Protein AF-A0A382XKF3-F1 (afdb_monomer_lite)

Structure (mmCIF, N/CA/C/O backbone):
data_AF-A0A382XKF3-F1
#
_entry.id   AF-A0A382XKF3-F1
#
loop_
_atom_site.group_PDB
_atom_site.id
_atom_site.type_symbol
_atom_site.label_atom_id
_atom_site.label_alt_id
_atom_site.label_comp_id
_atom_site.label_asym_id
_atom_site.label_entity_id
_atom_site.label_seq_id
_atom_site.pdbx_PDB_ins_code
_atom_site.Cartn_x
_atom_site.Cartn_y
_atom_site.Cartn_z
_atom_site.occupancy
_atom_site.B_iso_or_equiv
_atom_site.auth_seq_id
_atom_site.auth_comp_id
_atom_site.auth_asym_id
_atom_site.auth_atom_id
_atom_site.pdbx_PDB_model_num
ATOM 1 N N . CYS A 1 1 ? -11.593 11.420 -24.991 1.00 43.25 1 CYS A N 1
ATOM 2 C CA . CYS A 1 1 ? -10.701 10.257 -25.159 1.00 43.25 1 CYS A CA 1
ATOM 3 C C . CYS A 1 1 ? -11.349 9.324 -26.176 1.00 43.25 1 CYS A C 1
ATOM 5 O O . CYS A 1 1 ? -12.241 8.572 -25.808 1.00 43.25 1 CYS A O 1
ATOM 7 N N . ALA A 1 2 ? -11.039 9.472 -27.465 1.00 32.88 2 ALA A N 1
ATOM 8 C CA . ALA A 1 2 ? -11.566 8.565 -28.481 1.00 32.88 2 ALA A CA 1
ATOM 9 C C . ALA A 1 2 ? -10.636 7.353 -28.541 1.00 32.88 2 ALA A C 1
ATOM 11 O O . ALA A 1 2 ? -9.440 7.517 -28.766 1.00 32.88 2 ALA A O 1
ATOM 12 N N . ALA A 1 3 ? -11.175 6.163 -28.287 1.00 41.62 3 ALA A N 1
ATOM 13 C CA . ALA A 1 3 ? -10.483 4.924 -28.593 1.00 41.62 3 ALA A CA 1
ATOM 14 C C . ALA A 1 3 ? -10.213 4.900 -30.103 1.00 41.62 3 ALA A C 1
ATOM 16 O O . ALA A 1 3 ? -11.156 4.972 -30.897 1.00 41.62 3 ALA A O 1
ATOM 17 N N . ASP A 1 4 ? -8.943 4.837 -30.498 1.00 51.94 4 ASP A N 1
ATOM 18 C CA . ASP A 1 4 ? -8.597 4.579 -31.889 1.00 51.94 4 ASP A CA 1
ATOM 19 C C . ASP A 1 4 ? -8.939 3.115 -32.192 1.00 51.94 4 ASP A C 1
ATOM 21 O O . ASP A 1 4 ? -8.254 2.177 -31.788 1.00 51.94 4 ASP A O 1
ATOM 25 N N . SER A 1 5 ? -10.085 2.935 -32.840 1.00 50.53 5 SER A N 1
ATOM 26 C CA . SER A 1 5 ? -10.669 1.646 -33.212 1.00 50.53 5 SER A CA 1
ATOM 27 C C . SER A 1 5 ? -10.056 1.063 -34.495 1.00 50.53 5 SER A C 1
ATOM 29 O O . SER A 1 5 ? -10.539 0.045 -34.990 1.00 50.53 5 SER A O 1
ATOM 31 N N . GLY A 1 6 ? -8.998 1.684 -35.037 1.00 44.12 6 GLY A N 1
ATOM 32 C CA . GLY A 1 6 ? -8.330 1.258 -36.271 1.00 44.12 6 GLY A CA 1
ATOM 33 C C . GLY A 1 6 ? -7.140 0.313 -36.088 1.00 44.12 6 GLY A C 1
ATOM 34 O O . GLY A 1 6 ? -6.748 -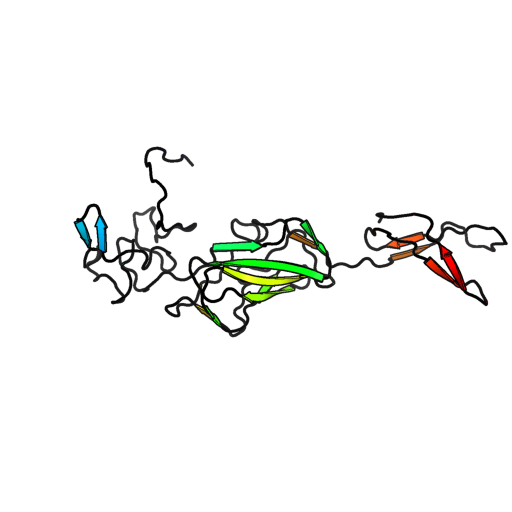0.361 -37.041 1.00 44.12 6 GLY A O 1
ATOM 35 N N . LEU A 1 7 ? -6.568 0.217 -34.886 1.00 43.53 7 LEU A N 1
ATOM 36 C CA . LEU A 1 7 ? -5.446 -0.677 -34.614 1.00 43.53 7 LEU A CA 1
ATOM 37 C C . LEU A 1 7 ? -5.957 -1.892 -33.848 1.00 43.53 7 LEU A C 1
ATOM 39 O O . LEU A 1 7 ? -6.144 -1.855 -32.635 1.00 43.53 7 LEU A O 1
ATOM 43 N N . ASN A 1 8 ? -6.168 -2.995 -34.564 1.00 41.59 8 ASN A N 1
ATOM 44 C CA . ASN A 1 8 ? -6.399 -4.309 -33.970 1.00 41.59 8 ASN A CA 1
ATOM 45 C C . ASN A 1 8 ? -5.092 -4.819 -33.326 1.00 41.59 8 ASN A C 1
ATOM 47 O O . ASN A 1 8 ? -4.523 -5.823 -33.754 1.00 41.59 8 ASN A O 1
ATOM 51 N N . ILE A 1 9 ? -4.571 -4.086 -32.333 1.00 49.81 9 ILE A N 1
ATOM 52 C CA . ILE A 1 9 ? -3.539 -4.580 -31.427 1.00 49.81 9 ILE A CA 1
ATOM 53 C C . ILE A 1 9 ? -4.233 -5.649 -30.596 1.00 49.81 9 ILE A C 1
ATOM 55 O O . ILE A 1 9 ? -4.877 -5.368 -29.584 1.00 49.81 9 ILE A O 1
ATOM 59 N N . ILE A 1 10 ? -4.119 -6.896 -31.041 1.00 50.53 10 ILE A N 1
ATOM 60 C CA . ILE A 1 10 ? -4.362 -8.030 -30.163 1.00 50.53 10 ILE A CA 1
ATOM 61 C C . ILE A 1 10 ? -3.311 -7.889 -29.065 1.00 50.53 10 ILE A C 1
ATOM 63 O O . ILE A 1 10 ? -2.117 -8.016 -29.333 1.00 50.53 10 ILE A O 1
ATOM 67 N N . ARG A 1 11 ? -3.746 -7.537 -27.851 1.00 48.19 11 ARG A N 1
ATOM 68 C CA . ARG A 1 11 ? -2.890 -7.485 -26.663 1.00 48.19 11 ARG A CA 1
ATOM 69 C C . ARG A 1 11 ? -2.272 -8.874 -26.486 1.00 48.19 11 ARG A C 1
ATOM 71 O O . ARG A 1 11 ? -2.944 -9.797 -26.037 1.00 48.19 11 ARG A O 1
ATOM 78 N N . GLY A 1 12 ? -1.039 -9.036 -26.952 1.00 48.28 12 GLY A N 1
ATOM 79 C CA . GLY A 1 12 ? -0.279 -10.271 -26.841 1.00 48.28 12 GLY A CA 1
ATOM 80 C C . GLY A 1 12 ? 0.471 -10.345 -25.515 1.00 48.28 12 GLY A C 1
ATOM 81 O O . GLY A 1 12 ? 0.605 -9.356 -24.795 1.00 48.28 12 GLY A O 1
ATOM 82 N N . SER A 1 13 ? 0.989 -11.531 -25.209 1.00 53.72 13 SER A N 1
ATOM 83 C CA . SER A 1 13 ? 2.006 -11.732 -24.177 1.00 53.72 13 SER A CA 1
ATOM 84 C C . SER A 1 13 ? 3.290 -10.976 -24.552 1.00 53.72 13 SER A C 1
ATOM 86 O O . SER A 1 13 ? 3.799 -11.189 -25.652 1.00 53.72 13 SER A O 1
ATOM 88 N N . GLY A 1 14 ? 3.812 -10.132 -23.653 1.00 58.09 14 GLY A N 1
ATOM 89 C CA . GLY A 1 14 ? 5.083 -9.409 -23.839 1.00 58.09 14 GLY A CA 1
ATOM 90 C C . GLY A 1 14 ? 4.976 -7.900 -24.097 1.00 58.09 14 GLY A C 1
ATOM 91 O O . GLY A 1 14 ? 5.986 -7.268 -24.381 1.00 58.09 14 GLY A O 1
ATOM 92 N N . ASN A 1 15 ? 3.783 -7.307 -24.002 1.00 66.12 15 ASN A N 1
ATOM 93 C CA . ASN A 1 15 ? 3.639 -5.851 -24.046 1.00 66.12 15 ASN A CA 1
ATOM 94 C C . ASN A 1 15 ? 4.073 -5.220 -22.718 1.00 66.12 15 ASN A C 1
ATOM 96 O O . ASN A 1 15 ? 3.674 -5.687 -21.651 1.00 66.12 15 ASN A O 1
ATOM 100 N N . ILE A 1 16 ? 4.810 -4.116 -22.801 1.00 71.38 16 ILE A N 1
ATOM 101 C CA . ILE A 1 16 ? 5.117 -3.267 -21.652 1.00 71.38 16 ILE A CA 1
ATOM 102 C C . ILE A 1 16 ? 3.995 -2.235 -21.507 1.00 71.38 16 ILE A C 1
ATOM 104 O O . ILE A 1 16 ? 3.694 -1.499 -22.448 1.00 71.38 16 ILE A O 1
ATOM 108 N N . PHE A 1 17 ? 3.356 -2.205 -20.338 1.00 67.00 17 PHE A N 1
ATOM 109 C CA . PHE A 1 17 ? 2.314 -1.237 -20.001 1.00 67.00 17 PHE A CA 1
ATOM 110 C C . PHE A 1 17 ? 2.834 -0.316 -18.900 1.00 67.00 17 PHE A C 1
ATOM 112 O O . PHE A 1 17 ? 3.396 -0.787 -17.916 1.00 67.00 17 PHE A O 1
ATOM 119 N N . SER A 1 18 ? 2.679 0.990 -19.090 1.00 67.31 18 SER A N 1
ATOM 120 C CA . SER A 1 18 ? 3.064 2.013 -18.119 1.00 67.31 18 SER A CA 1
ATOM 121 C C . SER A 1 18 ? 1.916 2.994 -17.950 1.00 67.31 18 SER A C 1
ATOM 123 O O . SER A 1 18 ? 1.352 3.447 -18.948 1.00 67.31 18 SER A O 1
ATOM 125 N N . ASP A 1 19 ? 1.619 3.356 -16.705 1.00 64.00 19 ASP A N 1
ATOM 126 C CA . ASP A 1 19 ? 0.687 4.442 -16.383 1.00 64.00 19 ASP A CA 1
ATOM 127 C C . ASP A 1 19 ? 1.345 5.827 -16.549 1.00 64.00 19 ASP A C 1
ATOM 129 O O . ASP A 1 19 ? 0.661 6.849 -16.579 1.00 64.00 19 ASP A O 1
ATOM 133 N N . THR A 1 20 ? 2.676 5.868 -16.688 1.00 75.75 20 THR A N 1
ATOM 134 C CA . THR A 1 20 ? 3.475 7.086 -16.904 1.00 75.75 20 THR A CA 1
ATOM 135 C C . THR A 1 20 ? 4.083 7.091 -18.308 1.00 75.75 20 THR A C 1
ATOM 137 O O . THR A 1 20 ? 4.472 6.036 -18.814 1.00 75.75 20 THR A O 1
ATOM 140 N N . ASP A 1 21 ? 4.190 8.268 -18.935 1.00 85.25 21 ASP A N 1
ATOM 141 C CA . ASP A 1 21 ? 4.837 8.417 -20.246 1.00 85.25 21 ASP A CA 1
ATOM 142 C C . ASP A 1 21 ? 6.293 7.904 -20.182 1.00 85.25 21 ASP A C 1
ATOM 144 O O . ASP A 1 21 ? 7.074 8.393 -19.359 1.00 85.25 21 ASP A O 1
ATOM 148 N N . PRO A 1 22 ? 6.676 6.906 -21.002 1.00 88.94 22 PRO A N 1
ATOM 149 C CA . PRO A 1 22 ? 8.034 6.375 -21.002 1.00 88.94 22 PRO A CA 1
ATOM 150 C C . PRO A 1 22 ? 9.058 7.332 -21.628 1.00 88.94 22 PRO A C 1
ATOM 152 O O . PRO A 1 22 ? 10.258 7.055 -21.533 1.00 88.94 22 PRO A O 1
ATOM 155 N N . PHE A 1 23 ? 8.620 8.414 -22.283 1.00 92.00 23 PHE A N 1
ATOM 156 C CA . PHE A 1 23 ? 9.474 9.356 -23.000 1.00 92.00 23 PHE A CA 1
ATOM 157 C C . PHE A 1 23 ? 9.675 10.677 -22.252 1.00 92.00 23 PHE A C 1
ATOM 159 O O . PHE A 1 23 ? 8.843 11.101 -21.457 1.00 92.00 23 PHE A O 1
ATOM 166 N N . VAL A 1 24 ? 10.787 11.360 -22.538 1.00 92.31 24 VAL A N 1
ATOM 167 C CA . VAL A 1 24 ? 11.122 12.657 -21.929 1.00 92.31 24 VAL A CA 1
ATOM 168 C C . VAL A 1 24 ? 10.116 13.736 -22.327 1.00 92.31 24 VAL A C 1
ATOM 170 O O . VAL A 1 24 ? 9.688 14.505 -21.471 1.00 92.31 24 VAL A O 1
ATOM 173 N N . ASP A 1 25 ? 9.767 13.822 -23.615 1.00 91.06 25 ASP A N 1
ATOM 174 C CA . ASP A 1 25 ? 8.766 14.769 -24.114 1.00 91.06 25 ASP A CA 1
ATOM 175 C C . ASP A 1 25 ? 8.270 14.352 -25.507 1.00 91.06 25 ASP A C 1
ATOM 177 O O . ASP A 1 25 ? 8.708 14.864 -26.545 1.00 91.06 25 ASP A O 1
ATOM 181 N N . ALA A 1 26 ? 7.329 13.409 -25.540 1.00 88.50 26 ALA A N 1
ATOM 182 C CA . ALA A 1 26 ? 6.732 12.947 -26.790 1.00 88.50 26 ALA A CA 1
ATOM 183 C C . ALA A 1 26 ? 6.002 14.075 -27.548 1.00 88.50 26 ALA A C 1
ATOM 185 O O . ALA A 1 26 ? 5.940 14.052 -28.778 1.00 88.50 26 ALA A O 1
ATOM 186 N N . THR A 1 27 ? 5.494 15.095 -26.843 1.00 91.94 27 THR A N 1
ATOM 187 C CA . THR A 1 27 ? 4.733 16.198 -27.457 1.00 91.94 27 THR A CA 1
ATOM 188 C C . THR A 1 27 ? 5.593 17.101 -28.337 1.00 91.94 27 THR A C 1
ATOM 190 O O . THR A 1 27 ? 5.109 17.618 -29.344 1.00 91.94 27 THR A O 1
ATOM 193 N N . ASN A 1 28 ? 6.882 17.227 -28.011 1.00 92.06 28 ASN A N 1
ATOM 194 C CA . ASN A 1 28 ? 7.874 17.947 -28.808 1.00 92.06 28 ASN A CA 1
ATOM 195 C C . ASN A 1 28 ? 8.786 17.005 -29.615 1.00 92.06 28 ASN A C 1
ATOM 197 O O . ASN A 1 28 ? 9.898 17.378 -29.991 1.00 92.06 28 ASN A O 1
ATOM 201 N N . ASN A 1 29 ? 8.309 15.790 -29.916 1.00 88.19 29 ASN A N 1
ATOM 202 C CA . ASN A 1 29 ? 9.028 14.749 -30.657 1.00 88.19 29 ASN A CA 1
ATOM 203 C C . ASN A 1 29 ? 10.348 14.284 -30.008 1.00 88.19 29 ASN A C 1
ATOM 205 O O . ASN A 1 29 ? 11.230 13.766 -30.698 1.00 88.19 29 ASN A O 1
ATOM 209 N N . ASN A 1 30 ? 10.498 14.441 -28.692 1.00 88.56 30 ASN A N 1
ATOM 210 C CA . ASN A 1 30 ? 11.613 13.890 -27.935 1.00 88.56 30 ASN A CA 1
ATOM 211 C C . ASN A 1 30 ? 11.238 12.515 -27.360 1.00 88.56 30 ASN A C 1
ATOM 213 O O . ASN A 1 30 ? 10.842 12.378 -26.203 1.00 88.56 30 ASN A O 1
ATOM 217 N N . TYR A 1 31 ? 11.408 11.486 -28.189 1.00 88.94 31 TYR A N 1
ATOM 218 C CA . TYR A 1 31 ? 11.137 10.081 -27.856 1.00 88.94 31 TYR A CA 1
ATOM 219 C C . TYR A 1 31 ? 12.331 9.375 -27.185 1.00 88.94 31 TYR A C 1
ATOM 221 O O . TYR A 1 31 ? 12.524 8.167 -27.343 1.00 88.94 31 TYR A O 1
ATOM 229 N N . THR A 1 32 ? 13.174 10.122 -26.471 1.00 91.19 32 THR A N 1
ATOM 230 C CA . THR A 1 32 ? 14.191 9.530 -25.588 1.00 91.19 32 THR A CA 1
ATOM 231 C C . THR A 1 32 ? 13.525 9.015 -24.324 1.00 91.19 32 THR A C 1
ATOM 233 O O . THR A 1 32 ? 12.545 9.602 -23.873 1.00 91.19 32 THR A O 1
ATOM 236 N N . LEU A 1 33 ? 14.012 7.905 -23.771 1.00 92.94 33 LEU A N 1
ATOM 237 C CA . LEU A 1 33 ? 13.418 7.323 -22.570 1.00 92.94 33 LEU A CA 1
ATOM 238 C C . LEU A 1 33 ? 13.790 8.140 -21.329 1.00 92.94 33 LEU A C 1
ATOM 240 O O . LEU A 1 33 ? 14.951 8.516 -21.162 1.00 92.94 33 LEU A O 1
ATOM 244 N N . VAL A 1 34 ? 12.824 8.376 -20.437 1.00 91.94 34 VAL A N 1
ATOM 245 C CA . VAL A 1 34 ? 13.138 8.851 -19.078 1.00 91.94 34 VAL A CA 1
ATOM 246 C C . VAL A 1 34 ? 13.852 7.749 -18.298 1.00 91.94 34 VAL A C 1
ATOM 248 O O . VAL A 1 34 ? 13.594 6.572 -18.518 1.00 91.94 34 VAL A O 1
ATOM 251 N N . ASN A 1 35 ? 14.707 8.108 -17.340 1.00 90.88 35 ASN A N 1
ATOM 252 C CA . ASN A 1 35 ? 15.491 7.132 -16.562 1.00 90.88 35 ASN A CA 1
ATOM 253 C C . ASN A 1 35 ? 14.646 6.182 -15.688 1.00 90.88 35 ASN A C 1
ATOM 255 O O . ASN A 1 35 ? 15.170 5.210 -15.163 1.00 90.88 35 ASN A O 1
ATOM 259 N N . THR A 1 36 ? 13.355 6.458 -15.509 1.00 88.56 36 THR A N 1
ATOM 260 C CA . THR A 1 36 ? 12.396 5.594 -14.797 1.00 88.56 36 THR A CA 1
ATOM 261 C C . THR A 1 36 ? 11.505 4.798 -15.751 1.00 88.56 36 THR A C 1
ATOM 263 O O . THR A 1 36 ? 10.503 4.226 -15.335 1.00 88.56 36 THR A O 1
ATOM 266 N N . SER A 1 37 ? 11.804 4.825 -17.049 1.00 90.19 37 SER A N 1
ATOM 267 C CA . SER A 1 37 ? 10.985 4.184 -18.066 1.00 90.19 37 SER A CA 1
ATOM 268 C C . SER A 1 37 ? 11.133 2.672 -17.992 1.00 90.19 37 SER A C 1
ATOM 270 O O . SER A 1 37 ? 12.242 2.151 -18.072 1.00 90.19 37 SER A O 1
ATOM 272 N N . ASN A 1 38 ? 10.006 1.965 -17.956 1.00 88.00 38 ASN A N 1
ATOM 273 C CA . ASN A 1 38 ? 9.965 0.507 -18.066 1.00 88.00 38 ASN A CA 1
ATOM 274 C C . ASN A 1 38 ? 10.370 -0.020 -19.457 1.00 88.00 38 ASN A C 1
ATOM 276 O O . ASN A 1 38 ? 10.444 -1.227 -19.662 1.00 88.00 38 ASN A O 1
ATOM 280 N N . ALA A 1 39 ? 10.627 0.870 -20.420 1.00 90.19 39 ALA A N 1
ATOM 281 C CA . ALA A 1 39 ? 11.148 0.520 -21.737 1.00 90.19 39 ALA A CA 1
ATOM 282 C C . ALA A 1 39 ? 12.686 0.415 -21.786 1.00 90.19 39 ALA A C 1
ATOM 284 O O . ALA A 1 39 ? 13.217 -0.061 -22.798 1.00 90.19 39 ALA A O 1
ATOM 285 N N . ILE A 1 40 ? 13.389 0.851 -20.731 1.00 92.25 40 ILE A N 1
ATOM 286 C CA . ILE A 1 40 ? 14.840 0.670 -20.582 1.00 92.25 40 ILE A CA 1
ATOM 287 C C . ILE A 1 40 ? 15.126 -0.816 -20.370 1.00 92.25 40 ILE A C 1
ATOM 289 O O . ILE A 1 40 ? 14.482 -1.462 -19.545 1.00 92.25 40 ILE A O 1
ATOM 293 N N . GLY A 1 41 ? 16.040 -1.377 -21.159 1.00 91.44 41 GLY A N 1
ATOM 294 C CA . GLY A 1 41 ? 16.329 -2.809 -21.186 1.00 91.44 41 GLY A CA 1
ATOM 295 C C . GLY A 1 41 ? 15.136 -3.680 -21.610 1.00 91.44 41 GLY A C 1
ATOM 296 O O . GLY A 1 41 ? 15.207 -4.904 -21.533 1.00 91.44 41 GLY A O 1
ATOM 297 N N . GLY A 1 42 ? 14.027 -3.082 -22.060 1.00 89.75 42 GLY A N 1
ATOM 298 C CA . GLY A 1 42 ? 12.793 -3.803 -22.386 1.00 89.75 42 GLY A CA 1
ATOM 299 C C . GLY A 1 42 ? 12.796 -4.463 -23.768 1.00 89.75 42 GLY A C 1
ATOM 300 O O . GLY A 1 42 ? 11.883 -5.217 -24.103 1.00 89.75 42 GLY A O 1
ATOM 301 N N . GLY A 1 43 ? 13.787 -4.157 -24.607 1.00 90.38 43 GLY A N 1
ATOM 302 C CA . GLY A 1 43 ? 13.901 -4.698 -25.955 1.00 90.38 43 GLY A CA 1
ATOM 303 C C . GLY A 1 43 ? 14.522 -6.091 -25.991 1.00 90.38 43 GLY A C 1
ATOM 304 O O . GLY A 1 43 ? 15.060 -6.614 -25.021 1.00 90.38 43 GLY A O 1
ATOM 305 N N . THR A 1 44 ? 14.460 -6.726 -27.160 1.00 89.94 44 THR A N 1
ATOM 306 C CA . THR A 1 44 ? 15.108 -8.020 -27.407 1.00 89.94 44 THR A CA 1
ATOM 307 C C . THR A 1 44 ? 16.201 -7.853 -28.454 1.00 89.94 44 THR A C 1
ATOM 309 O O . THR A 1 44 ? 15.981 -7.224 -29.488 1.00 89.94 44 THR A O 1
ATOM 312 N N . ALA A 1 45 ? 17.373 -8.452 -28.225 1.00 91.88 45 ALA A N 1
ATOM 313 C CA . ALA A 1 45 ? 18.501 -8.380 -29.159 1.00 91.88 45 ALA A CA 1
ATOM 314 C C . ALA A 1 45 ? 18.193 -8.992 -30.540 1.00 91.88 45 ALA A C 1
ATOM 316 O O . ALA A 1 45 ? 18.755 -8.561 -31.546 1.00 91.88 45 ALA A O 1
ATOM 317 N N . ALA A 1 46 ? 17.291 -9.976 -30.605 1.00 92.25 46 ALA A N 1
ATOM 318 C CA . ALA A 1 46 ? 16.770 -10.518 -31.852 1.00 92.25 46 ALA A CA 1
ATOM 319 C C . ALA A 1 46 ? 15.390 -11.169 -31.667 1.00 92.25 46 ALA A C 1
ATOM 321 O O . ALA A 1 46 ? 15.103 -11.754 -30.627 1.00 92.25 46 ALA A O 1
ATOM 322 N N . MET A 1 47 ? 14.559 -11.131 -32.705 1.00 90.69 47 MET A N 1
ATOM 323 C CA . MET A 1 47 ? 13.238 -11.761 -32.764 1.00 90.69 47 MET A CA 1
ATOM 324 C C . MET A 1 47 ? 13.155 -12.643 -34.011 1.00 90.69 47 MET A C 1
ATOM 326 O O . MET A 1 47 ? 13.545 -12.213 -35.094 1.00 90.69 47 MET A O 1
ATOM 330 N N . THR A 1 48 ? 12.619 -13.861 -33.900 1.00 93.31 48 THR A N 1
ATOM 331 C CA . THR A 1 48 ? 12.367 -14.716 -35.074 1.00 93.31 48 THR A CA 1
ATOM 332 C C . THR A 1 48 ? 10.882 -14.758 -35.391 1.00 93.31 48 THR A C 1
ATOM 334 O O . THR A 1 48 ? 10.085 -15.227 -34.583 1.00 93.31 48 THR A O 1
ATOM 337 N N . LEU A 1 49 ? 10.517 -14.310 -36.591 1.00 89.12 49 LEU A N 1
ATOM 338 C CA . LEU A 1 49 ? 9.143 -14.284 -37.071 1.00 89.12 49 LEU A CA 1
ATOM 339 C C . LEU A 1 49 ? 9.059 -15.004 -38.422 1.00 89.12 49 LEU A C 1
ATOM 341 O O . LEU A 1 49 ? 9.822 -14.714 -39.340 1.00 89.12 49 LEU A O 1
ATOM 345 N N . TYR A 1 50 ? 8.155 -15.982 -38.526 1.00 92.69 50 TYR A N 1
ATOM 346 C CA . TYR A 1 50 ? 7.970 -16.819 -39.724 1.00 92.69 50 TYR A CA 1
ATOM 347 C C . TYR A 1 50 ? 9.277 -17.437 -40.266 1.00 92.69 50 TYR A C 1
ATOM 349 O O . TYR A 1 50 ? 9.491 -17.512 -41.473 1.00 92.69 50 TYR A O 1
ATOM 357 N N . GLY A 1 51 ? 10.179 -17.858 -39.372 1.00 92.50 51 GLY A N 1
ATOM 358 C CA . GLY A 1 51 ? 11.471 -18.449 -39.743 1.00 92.50 51 GLY A CA 1
ATOM 359 C C . GLY A 1 51 ? 12.548 -17.447 -40.179 1.00 92.50 51 GLY A C 1
ATOM 360 O O . GLY A 1 51 ? 13.632 -17.871 -40.567 1.00 92.50 51 GLY A O 1
ATOM 361 N N . THR A 1 52 ? 12.281 -16.140 -40.094 1.00 94.25 52 THR A N 1
ATOM 362 C CA . THR A 1 52 ? 13.261 -15.076 -40.361 1.00 94.25 52 THR A CA 1
ATOM 363 C C . THR A 1 52 ? 13.672 -14.404 -39.056 1.00 94.25 52 THR A C 1
ATOM 365 O O . THR A 1 52 ? 12.812 -13.976 -38.287 1.00 94.25 52 THR A O 1
ATOM 368 N N . THR A 1 53 ? 14.978 -14.300 -38.801 1.00 95.44 53 THR A N 1
ATOM 369 C CA . THR A 1 53 ? 15.520 -13.604 -37.626 1.00 95.44 53 THR A CA 1
ATOM 370 C C . THR A 1 53 ? 15.778 -12.134 -37.938 1.00 95.44 53 THR A C 1
ATOM 372 O O . THR A 1 53 ? 16.494 -11.799 -38.881 1.00 95.44 53 THR A O 1
ATOM 375 N N . TYR A 1 54 ? 15.221 -11.268 -37.103 1.00 93.25 54 TYR A N 1
ATOM 376 C CA . TYR A 1 54 ? 15.410 -9.827 -37.103 1.00 93.25 54 TYR A CA 1
ATOM 377 C C . TYR A 1 54 ? 16.258 -9.463 -35.891 1.00 93.25 54 TYR A C 1
ATOM 379 O O . TYR A 1 54 ? 15.856 -9.740 -34.766 1.00 93.25 54 TYR A O 1
ATOM 387 N N . ASN A 1 55 ? 17.427 -8.868 -36.112 1.00 94.00 55 ASN A N 1
ATOM 388 C CA . ASN A 1 55 ? 18.293 -8.405 -35.029 1.00 94.00 55 ASN A CA 1
ATOM 389 C C . ASN A 1 55 ? 17.997 -6.936 -34.716 1.00 94.00 55 ASN A C 1
ATOM 391 O O . ASN A 1 55 ? 17.694 -6.161 -35.629 1.00 94.00 55 ASN A O 1
ATOM 395 N N . ALA A 1 56 ? 18.132 -6.552 -33.448 1.00 92.06 56 ALA A N 1
ATOM 396 C CA . ALA A 1 56 ? 18.175 -5.151 -33.066 1.00 92.06 56 ALA A CA 1
ATOM 397 C C . ALA A 1 56 ? 19.343 -4.453 -33.798 1.00 92.06 56 ALA A C 1
ATOM 399 O O . ALA A 1 56 ? 20.397 -5.070 -34.000 1.00 92.06 56 ALA A O 1
ATOM 400 N N . PRO A 1 57 ? 19.183 -3.188 -34.229 1.00 93.19 57 PRO A N 1
ATOM 401 C CA . PRO A 1 57 ? 20.283 -2.416 -34.791 1.00 93.19 57 PRO A CA 1
ATOM 402 C C . PRO A 1 57 ? 21.487 -2.391 -33.845 1.00 93.19 57 PRO A C 1
ATOM 404 O O . PRO A 1 57 ? 21.329 -2.206 -32.642 1.00 93.19 57 PRO A O 1
ATOM 407 N N . ALA A 1 58 ? 22.697 -2.538 -34.393 1.00 94.00 58 ALA A N 1
ATOM 408 C CA . ALA A 1 58 ? 23.929 -2.532 -33.599 1.00 94.00 58 ALA A CA 1
ATOM 409 C C . ALA A 1 58 ? 24.219 -1.171 -32.943 1.00 94.00 58 ALA A C 1
ATOM 411 O O . ALA A 1 58 ? 25.003 -1.096 -31.999 1.00 94.00 58 ALA A O 1
ATOM 412 N N . THR A 1 59 ? 23.605 -0.100 -33.451 1.00 94.75 59 THR A N 1
ATOM 413 C CA . THR A 1 59 ? 23.679 1.241 -32.879 1.00 94.75 59 THR A CA 1
ATOM 414 C C . THR A 1 59 ? 22.302 1.891 -32.819 1.00 94.75 59 THR A C 1
ATOM 416 O O . THR A 1 59 ? 21.446 1.619 -33.663 1.00 94.75 59 THR A O 1
ATOM 419 N N . ASP A 1 60 ? 22.100 2.778 -31.851 1.00 93.12 60 ASP A N 1
ATOM 420 C CA . ASP A 1 60 ? 20.927 3.641 -31.757 1.00 93.12 60 ASP A CA 1
ATOM 421 C C . ASP A 1 60 ? 20.927 4.765 -32.811 1.00 93.12 60 ASP A C 1
ATOM 423 O O . ASP A 1 60 ? 21.827 4.860 -33.653 1.00 93.12 60 ASP A O 1
ATOM 427 N N . TYR A 1 61 ? 19.904 5.626 -32.779 1.00 90.56 61 TYR A N 1
ATOM 428 C CA . TYR A 1 61 ? 19.773 6.736 -33.730 1.00 90.56 61 TYR A CA 1
ATOM 429 C C . TYR A 1 61 ? 20.916 7.771 -33.644 1.00 90.56 61 TYR A C 1
ATOM 431 O O . TYR A 1 61 ? 21.204 8.454 -34.627 1.00 90.56 61 TYR A O 1
ATOM 439 N N . SER A 1 62 ? 21.602 7.871 -32.503 1.00 91.38 62 SER A N 1
ATOM 440 C CA . SER A 1 62 ? 22.762 8.747 -32.294 1.00 91.38 62 SER A CA 1
ATOM 441 C C . SER A 1 62 ? 24.106 8.058 -32.567 1.00 91.38 62 SER A C 1
ATOM 443 O O . SER A 1 62 ? 25.147 8.710 -32.487 1.00 91.38 62 SER A O 1
ATOM 445 N N . GLY A 1 63 ? 24.101 6.772 -32.934 1.00 93.00 63 GLY A N 1
ATOM 446 C CA . GLY A 1 63 ? 25.304 5.982 -33.191 1.00 93.00 63 GLY A CA 1
ATOM 447 C C . GLY A 1 63 ? 25.904 5.316 -31.947 1.00 93.00 63 GLY A C 1
ATOM 448 O O . GLY A 1 63 ? 26.982 4.728 -32.048 1.00 93.00 63 GLY A O 1
ATOM 449 N N . THR A 1 64 ? 25.234 5.377 -30.793 1.00 92.88 64 THR A N 1
ATOM 450 C CA . THR A 1 64 ? 25.637 4.657 -29.575 1.00 92.88 64 THR A CA 1
ATOM 451 C C . THR A 1 64 ? 25.474 3.161 -29.800 1.00 92.88 64 THR A C 1
ATOM 453 O O . THR A 1 64 ? 24.450 2.734 -30.324 1.00 92.88 64 THR A O 1
ATOM 456 N N . VAL A 1 65 ? 26.461 2.352 -29.414 1.00 94.06 65 VAL A N 1
ATOM 457 C CA . VAL A 1 65 ? 26.383 0.886 -29.538 1.00 94.06 65 VAL A CA 1
ATOM 458 C C . VAL A 1 65 ? 25.270 0.333 -28.649 1.00 94.06 65 VAL A C 1
ATOM 460 O O . VAL A 1 65 ? 25.137 0.753 -27.504 1.00 94.06 65 VAL A O 1
ATOM 463 N N . ARG A 1 66 ? 24.513 -0.634 -29.174 1.00 93.12 66 ARG A N 1
ATOM 464 C CA . ARG A 1 66 ? 23.498 -1.391 -28.436 1.00 93.12 66 ARG A CA 1
ATOM 465 C C . ARG A 1 66 ? 23.938 -2.848 -28.224 1.00 93.12 66 ARG A C 1
ATOM 467 O O . ARG A 1 66 ? 24.497 -3.438 -29.154 1.00 93.12 66 ARG A O 1
ATOM 474 N N . PRO A 1 67 ? 23.640 -3.465 -27.069 1.00 93.19 67 PRO A N 1
ATOM 475 C CA . PRO A 1 67 ? 23.129 -2.827 -25.859 1.00 93.19 67 PRO A CA 1
ATOM 476 C C . PRO A 1 67 ? 24.225 -1.999 -25.162 1.00 93.19 67 PRO A C 1
ATOM 478 O O . PRO A 1 67 ? 25.409 -2.350 -25.229 1.00 93.19 67 PRO A O 1
ATOM 481 N N . SER A 1 68 ? 23.846 -0.909 -24.501 1.00 89.50 68 SER A N 1
ATOM 482 C CA . SER A 1 68 ? 24.740 -0.138 -23.630 1.00 89.50 68 SER A CA 1
ATOM 483 C C . SER A 1 68 ? 24.024 0.148 -22.313 1.00 89.50 68 SER A C 1
ATOM 485 O O . SER A 1 68 ? 23.136 0.983 -22.326 1.00 89.50 68 SER A O 1
ATOM 487 N N . PRO A 1 69 ? 24.442 -0.436 -21.176 1.00 90.81 69 PRO A N 1
ATOM 488 C CA . PRO A 1 69 ? 25.706 -1.141 -20.954 1.00 90.81 69 PRO A CA 1
ATOM 489 C C . PRO A 1 69 ? 25.850 -2.474 -21.703 1.00 90.81 69 PRO A C 1
ATOM 491 O O . PRO A 1 69 ? 24.891 -3.200 -21.937 1.00 90.81 69 PRO A O 1
ATOM 494 N N . VAL A 1 70 ? 27.084 -2.830 -22.072 1.00 90.81 70 VAL A N 1
ATOM 495 C CA . VAL A 1 70 ? 27.351 -4.099 -22.769 1.00 90.81 70 VAL A CA 1
ATOM 496 C C . VAL A 1 70 ? 26.912 -5.273 -21.892 1.00 90.81 70 VAL A C 1
ATOM 498 O O . VAL A 1 70 ? 27.402 -5.429 -20.776 1.00 90.81 70 VAL A O 1
ATOM 501 N N . GLY A 1 71 ? 26.041 -6.125 -22.433 1.00 88.81 71 GLY A N 1
ATOM 502 C CA . GLY A 1 71 ? 25.502 -7.300 -21.743 1.00 88.81 71 GLY A CA 1
ATOM 503 C C . GLY A 1 71 ? 24.071 -7.133 -21.229 1.00 88.81 71 GLY A C 1
ATOM 504 O O . GLY A 1 71 ? 23.477 -8.146 -20.865 1.00 88.81 71 GLY A O 1
ATOM 505 N N . SER A 1 72 ? 23.508 -5.918 -21.245 1.00 91.75 72 SER A N 1
ATOM 506 C CA . SER A 1 72 ? 22.076 -5.712 -21.005 1.00 91.75 72 SER A CA 1
ATOM 507 C C . SER A 1 72 ? 21.232 -6.078 -22.232 1.00 91.75 72 SER A C 1
ATOM 509 O O . SER A 1 72 ? 21.741 -6.481 -23.283 1.00 91.75 72 SER A O 1
ATOM 511 N N . SER A 1 73 ? 19.917 -5.950 -22.098 1.00 92.19 73 SER A N 1
ATOM 512 C CA . SER A 1 73 ? 19.002 -5.930 -23.238 1.00 92.19 73 SER A CA 1
ATOM 513 C C . SER A 1 73 ? 19.001 -4.543 -23.892 1.00 92.19 73 SER A C 1
ATOM 515 O O . SER A 1 73 ? 19.201 -3.555 -23.189 1.00 92.19 73 SER A O 1
ATOM 517 N N . PRO A 1 74 ? 18.777 -4.436 -25.217 1.00 93.56 74 PRO A N 1
ATOM 518 C CA . PRO A 1 74 ? 18.644 -3.135 -25.864 1.00 93.56 74 PRO A CA 1
ATOM 519 C C . PRO A 1 74 ? 17.358 -2.435 -25.412 1.00 93.56 74 PRO A C 1
ATOM 521 O O . PRO A 1 74 ? 16.343 -3.089 -25.176 1.00 93.56 74 PRO A O 1
ATOM 524 N N . ASP A 1 75 ? 17.355 -1.108 -25.384 1.00 92.88 75 ASP A N 1
ATOM 525 C CA . ASP A 1 75 ? 16.147 -0.345 -25.061 1.00 92.88 75 ASP A CA 1
ATOM 526 C C . ASP A 1 75 ? 15.098 -0.396 -26.175 1.00 92.88 75 ASP A C 1
ATOM 528 O O . ASP A 1 75 ? 15.433 -0.377 -27.363 1.00 92.88 75 ASP A O 1
ATOM 532 N N . MET A 1 76 ? 13.810 -0.335 -25.817 1.00 89.44 76 MET A N 1
ATOM 533 C CA . MET A 1 76 ? 12.740 -0.190 -26.821 1.00 89.44 76 MET A CA 1
ATOM 534 C C . MET A 1 76 ? 12.617 1.236 -27.390 1.00 89.44 76 MET A C 1
ATOM 536 O O . MET A 1 76 ? 11.870 1.456 -28.344 1.00 89.44 76 MET A O 1
ATOM 540 N N . GLY A 1 77 ? 13.321 2.212 -26.806 1.00 86.94 77 GLY A N 1
ATOM 541 C CA . GLY A 1 77 ? 13.365 3.598 -27.278 1.00 86.94 77 GLY A CA 1
ATOM 542 C C . GLY A 1 77 ? 14.312 3.806 -28.463 1.00 86.94 77 GLY A C 1
ATOM 543 O O . GLY A 1 77 ? 15.134 2.951 -28.783 1.00 86.94 77 GLY A O 1
ATOM 544 N N . ALA A 1 78 ? 14.227 4.969 -29.120 1.00 87.50 78 ALA A N 1
ATOM 545 C CA . ALA A 1 78 ? 15.076 5.300 -30.274 1.00 87.50 78 ALA A CA 1
ATOM 546 C C . ALA A 1 78 ? 16.556 5.523 -29.904 1.00 87.50 78 ALA A C 1
ATOM 548 O O . ALA A 1 78 ? 17.445 5.230 -30.712 1.00 87.50 78 ALA A O 1
ATOM 549 N N . LEU A 1 79 ? 16.809 6.005 -28.686 1.00 92.00 79 LEU A N 1
ATOM 550 C CA . LEU A 1 79 ? 18.138 6.171 -28.096 1.00 92.00 79 LEU A CA 1
ATOM 551 C C . LEU A 1 79 ? 18.332 5.192 -26.945 1.00 92.00 79 LEU A C 1
ATOM 553 O O . LEU A 1 79 ? 17.363 4.868 -26.259 1.00 92.00 79 LEU A O 1
ATOM 557 N N . GLU A 1 80 ? 19.573 4.752 -26.770 1.00 92.19 80 GLU A N 1
ATOM 558 C CA . GLU A 1 80 ? 19.977 3.879 -25.671 1.00 92.19 80 GLU A CA 1
ATOM 559 C C . GLU A 1 80 ? 20.243 4.712 -24.403 1.00 92.19 80 GLU A C 1
ATOM 561 O O . GLU A 1 80 ? 20.945 5.729 -24.432 1.00 92.19 80 GLU A O 1
ATOM 566 N N . ASN A 1 81 ? 19.663 4.292 -23.286 1.00 92.25 81 ASN A N 1
ATOM 567 C CA . ASN A 1 81 ? 19.868 4.810 -21.948 1.00 92.25 81 ASN A CA 1
ATOM 568 C C . ASN A 1 81 ? 21.078 4.115 -21.318 1.00 92.25 81 ASN A C 1
ATOM 570 O O . ASN A 1 81 ? 21.327 2.946 -21.552 1.00 92.25 81 ASN A O 1
ATOM 574 N N . SER A 1 82 ? 21.835 4.819 -20.480 1.00 91.06 82 SER A N 1
ATOM 575 C CA . SER A 1 82 ? 22.981 4.231 -19.777 1.00 91.06 82 SER A CA 1
ATOM 576 C C . SER A 1 82 ? 22.610 3.233 -18.673 1.00 91.06 82 SER A C 1
ATOM 578 O O . SER A 1 82 ? 23.504 2.600 -18.111 1.00 91.06 82 SER A O 1
ATOM 580 N N . LEU A 1 83 ? 21.334 3.157 -18.293 1.00 91.44 83 LEU A N 1
ATOM 581 C CA . LEU A 1 83 ? 20.833 2.204 -17.309 1.00 91.44 83 LEU A CA 1
ATOM 582 C C . LEU A 1 83 ? 20.630 0.825 -17.967 1.00 91.44 83 LEU A C 1
ATOM 584 O O . LEU A 1 83 ? 20.096 0.760 -19.068 1.00 91.44 83 LEU A O 1
ATOM 588 N N . PRO A 1 84 ? 21.056 -0.277 -17.323 1.00 88.62 84 PRO A N 1
ATOM 589 C CA . PRO A 1 84 ? 20.950 -1.622 -17.900 1.00 88.62 84 PRO A CA 1
ATOM 590 C C . PRO A 1 84 ? 19.517 -2.170 -17.927 1.00 88.62 84 PRO A C 1
ATOM 592 O O . PRO A 1 84 ? 19.199 -3.029 -18.750 1.00 88.62 84 PRO A O 1
ATOM 595 N N . SER A 1 85 ? 18.672 -1.677 -17.031 1.00 90.19 85 SER A N 1
ATOM 596 C CA . SER A 1 85 ? 17.274 -2.045 -16.850 1.00 90.19 85 SER A CA 1
ATOM 597 C C . SER A 1 85 ? 16.515 -0.840 -16.290 1.00 90.19 85 SER A C 1
ATOM 599 O O . SER A 1 85 ? 17.110 0.178 -15.910 1.00 90.19 85 SER A O 1
ATOM 601 N N . ALA A 1 86 ? 15.188 -0.918 -16.313 1.00 90.88 86 ALA A N 1
ATOM 602 C CA . ALA A 1 86 ? 14.344 0.102 -15.717 1.00 90.88 86 ALA A CA 1
ATOM 603 C C . ALA A 1 86 ? 14.559 0.180 -14.197 1.00 90.88 86 ALA A C 1
ATOM 605 O O . ALA A 1 86 ? 14.886 -0.800 -13.544 1.00 90.88 86 ALA A O 1
ATOM 606 N N . VAL A 1 87 ? 14.365 1.366 -13.616 1.00 92.06 87 VAL A N 1
ATOM 607 C CA . VAL A 1 87 ? 14.339 1.497 -12.154 1.00 92.06 87 VAL A CA 1
ATOM 608 C C . VAL A 1 87 ? 13.002 0.948 -11.644 1.00 92.06 87 VAL A C 1
ATOM 610 O O . VAL A 1 87 ? 11.964 1.425 -12.119 1.00 92.06 87 VAL A O 1
ATOM 613 N N . PRO A 1 88 ? 12.975 0.061 -10.629 1.00 93.69 88 PRO A N 1
ATOM 614 C CA . PRO A 1 88 ? 11.719 -0.381 -10.042 1.00 93.69 88 PRO A CA 1
ATOM 615 C C . PRO A 1 88 ? 10.975 0.802 -9.437 1.00 93.69 88 PRO A C 1
ATOM 617 O O . PRO A 1 88 ? 11.522 1.545 -8.619 1.00 93.69 88 PRO A O 1
ATOM 620 N N . THR A 1 89 ? 9.712 0.972 -9.801 1.00 92.56 89 THR A N 1
ATOM 621 C CA . THR A 1 89 ? 8.848 2.019 -9.249 1.00 92.56 89 THR A CA 1
ATOM 622 C C . THR A 1 89 ? 7.586 1.400 -8.676 1.00 92.56 89 THR A C 1
ATOM 624 O O . THR A 1 89 ? 7.185 0.312 -9.087 1.00 92.56 89 THR A O 1
ATOM 627 N N . ILE A 1 90 ? 6.969 2.064 -7.702 1.00 94.62 90 ILE A N 1
ATOM 628 C CA . ILE A 1 90 ? 5.709 1.595 -7.123 1.00 94.62 90 ILE A CA 1
ATOM 629 C C . ILE A 1 90 ? 4.576 1.885 -8.103 1.00 94.62 90 ILE A C 1
ATOM 631 O O . ILE A 1 90 ? 4.338 3.034 -8.468 1.00 94.62 90 ILE A O 1
ATOM 635 N N . LEU A 1 91 ? 3.871 0.831 -8.503 1.00 92.88 91 LEU A N 1
ATOM 636 C CA . LEU A 1 91 ? 2.739 0.901 -9.415 1.00 92.88 91 LEU A CA 1
ATOM 637 C C . LEU A 1 91 ? 1.447 1.220 -8.668 1.00 92.88 91 LEU A C 1
ATOM 639 O O . LEU A 1 91 ? 0.711 2.117 -9.065 1.00 92.88 91 LEU A O 1
ATOM 643 N N . SER A 1 92 ? 1.164 0.482 -7.592 1.00 95.00 92 SER A N 1
ATOM 644 C CA . SER A 1 92 ? -0.088 0.620 -6.847 1.00 95.00 92 SER A CA 1
ATOM 645 C C . SER A 1 92 ? -0.005 0.029 -5.451 1.00 95.00 92 SER A C 1
ATOM 647 O O . SER A 1 92 ? 0.701 -0.957 -5.227 1.00 95.00 92 SER A O 1
ATOM 649 N N . LEU A 1 93 ? -0.803 0.578 -4.540 1.00 98.06 93 LEU A N 1
ATOM 650 C CA . LEU A 1 93 ? -1.057 -0.011 -3.233 1.00 98.06 93 LEU A CA 1
ATOM 651 C C . LEU A 1 93 ? -2.509 -0.470 -3.158 1.00 98.06 93 LEU A C 1
ATOM 653 O O . LEU A 1 93 ? -3.415 0.228 -3.603 1.00 98.06 93 LEU A O 1
ATOM 657 N N . THR A 1 94 ? -2.736 -1.650 -2.597 1.00 98.38 94 THR A N 1
ATOM 658 C CA . THR A 1 94 ? -4.083 -2.179 -2.355 1.00 98.38 94 THR A CA 1
ATOM 659 C C . THR A 1 94 ? -4.081 -3.062 -1.108 1.00 98.38 94 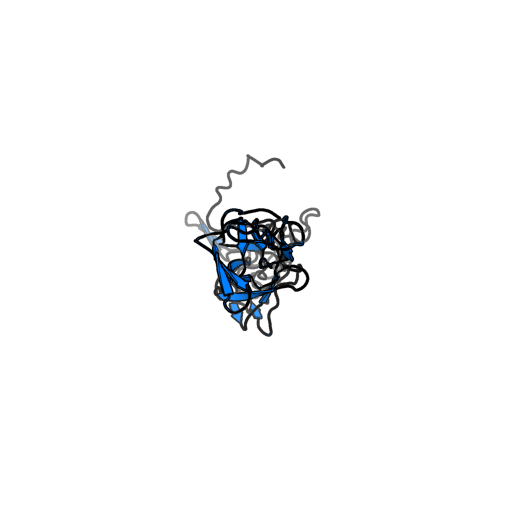THR A C 1
ATOM 661 O O . THR A 1 94 ? -3.067 -3.169 -0.417 1.00 98.38 94 THR A O 1
ATOM 664 N N . SER A 1 95 ? -5.216 -3.678 -0.796 1.00 98.44 95 SER A N 1
ATOM 665 C CA . SER A 1 95 ? -5.378 -4.608 0.316 1.00 98.44 95 SER A CA 1
ATOM 666 C C . SER A 1 95 ? -6.117 -5.858 -0.140 1.00 98.44 95 SER A C 1
ATOM 668 O O . SER A 1 95 ? -7.034 -5.798 -0.966 1.00 98.44 95 SER A O 1
ATOM 670 N N . THR A 1 96 ? -5.732 -6.995 0.436 1.00 97.75 96 THR A N 1
ATOM 671 C CA . THR A 1 96 ? -6.469 -8.260 0.254 1.00 97.75 96 THR A CA 1
ATOM 672 C C . THR A 1 96 ? -7.703 -8.350 1.151 1.00 97.75 96 THR A C 1
ATOM 674 O O . THR A 1 96 ? -8.538 -9.220 0.935 1.00 97.75 96 THR A O 1
ATOM 677 N N . ALA A 1 97 ? -7.818 -7.457 2.137 1.00 97.56 97 ALA A N 1
ATOM 678 C CA . ALA A 1 97 ? -8.982 -7.350 3.001 1.00 97.56 97 ALA A CA 1
ATOM 679 C C . ALA A 1 97 ? -10.175 -6.771 2.216 1.00 97.56 97 ALA A C 1
ATOM 681 O O . ALA A 1 97 ? -9.972 -5.973 1.299 1.00 97.56 97 ALA A O 1
ATOM 682 N N . ASP A 1 98 ? -11.400 -7.175 2.543 1.00 98.38 98 ASP A N 1
ATOM 683 C CA . ASP A 1 98 ? -12.609 -6.631 1.912 1.00 98.38 98 ASP A CA 1
ATOM 684 C C . ASP A 1 98 ? -12.851 -5.175 2.343 1.00 98.38 98 ASP A C 1
ATOM 686 O O . ASP A 1 98 ? -12.359 -4.732 3.382 1.00 98.38 98 ASP A O 1
ATOM 690 N N . ASP A 1 99 ? -13.608 -4.413 1.559 1.00 98.56 99 ASP A N 1
ATOM 691 C CA . ASP A 1 99 ? -14.014 -3.067 1.972 1.00 98.56 99 ASP A CA 1
ATOM 692 C C . ASP A 1 99 ? -14.942 -3.150 3.196 1.00 98.56 99 ASP A C 1
ATOM 694 O O . ASP A 1 99 ? -15.792 -4.044 3.292 1.00 98.56 99 ASP A O 1
ATOM 698 N N . GLY A 1 100 ? -14.779 -2.233 4.151 1.00 98.25 100 GLY A N 1
ATOM 699 C CA . GLY A 1 100 ? -15.566 -2.235 5.383 1.00 98.25 100 GLY A CA 1
ATOM 700 C C . GLY A 1 100 ? -14.855 -1.645 6.596 1.00 98.25 100 GLY A C 1
ATOM 701 O O . GLY A 1 100 ? -13.814 -1.000 6.492 1.00 98.25 100 GLY A O 1
ATOM 702 N N . THR A 1 101 ? -15.458 -1.860 7.766 1.00 97.69 101 THR A N 1
ATOM 703 C CA . THR A 1 101 ? -14.953 -1.364 9.051 1.00 97.69 101 THR A CA 1
ATOM 704 C C . THR A 1 101 ? -14.151 -2.428 9.785 1.00 97.69 101 THR A C 1
ATOM 706 O O . THR A 1 101 ? -14.645 -3.533 10.003 1.00 97.69 101 THR A O 1
ATOM 709 N N . TYR A 1 102 ? -12.958 -2.047 10.230 1.00 98.12 102 TYR A N 1
ATOM 710 C CA . TYR A 1 102 ? -12.024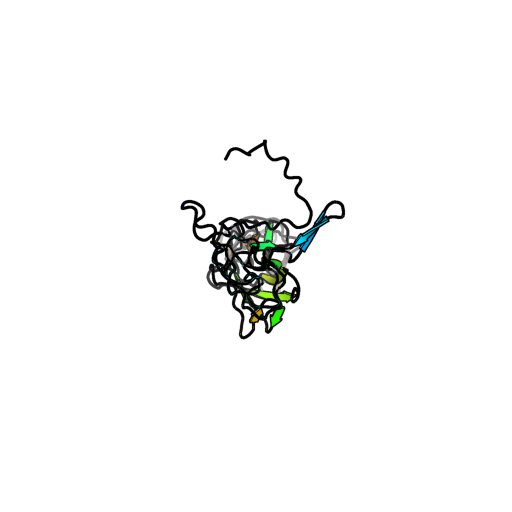 -2.877 10.980 1.00 98.12 102 TYR A CA 1
ATOM 711 C C . TYR A 1 102 ? -11.852 -2.325 12.390 1.00 98.12 102 TYR A C 1
ATOM 713 O O . TYR A 1 102 ? -11.625 -1.127 12.579 1.00 98.12 102 TYR A O 1
ATOM 721 N N . LYS A 1 103 ? -11.978 -3.208 13.377 1.00 96.25 103 LYS A N 1
ATOM 722 C CA . LYS A 1 103 ? -11.972 -2.889 14.804 1.00 96.25 103 LYS A CA 1
ATOM 723 C C . LYS A 1 103 ? -10.664 -3.290 15.472 1.00 96.25 103 LYS A C 1
ATOM 725 O O . LYS A 1 103 ? -9.828 -3.967 14.884 1.00 96.25 103 LYS A O 1
ATOM 730 N N . LEU A 1 104 ? -10.492 -2.872 16.727 1.00 96.44 104 LEU A N 1
ATOM 731 C CA . LEU A 1 104 ? -9.337 -3.220 17.559 1.00 96.44 104 LEU A CA 1
ATOM 732 C C . LEU A 1 104 ? -8.951 -4.707 17.440 1.00 96.44 104 LEU A C 1
ATOM 734 O O . LEU A 1 104 ? -9.742 -5.592 17.762 1.00 96.44 104 LEU A O 1
ATOM 738 N N . GLY A 1 105 ? -7.698 -4.962 17.059 1.00 97.69 105 GLY A N 1
ATOM 739 C CA . GLY A 1 105 ? -7.135 -6.304 16.910 1.00 97.69 105 GLY A CA 1
ATOM 740 C C . GLY A 1 105 ? -7.344 -6.945 15.537 1.00 97.69 105 GLY A C 1
ATOM 741 O O . GLY A 1 105 ? -6.699 -7.960 15.262 1.00 97.69 105 GLY A O 1
ATOM 742 N N . ASP A 1 106 ? -8.169 -6.360 14.666 1.00 98.50 106 ASP A N 1
ATOM 743 C CA . ASP A 1 106 ? -8.301 -6.834 13.292 1.00 98.50 106 ASP A CA 1
ATOM 744 C C . ASP A 1 106 ? -6.992 -6.637 12.519 1.00 98.50 106 ASP A C 1
ATOM 746 O O . ASP A 1 106 ? -6.218 -5.704 12.760 1.00 98.50 106 ASP A O 1
ATOM 750 N N . VAL A 1 107 ? -6.738 -7.546 11.578 1.00 98.56 107 VAL A N 1
ATOM 751 C CA . VAL A 1 107 ? -5.510 -7.583 10.782 1.00 98.56 107 VAL A CA 1
ATOM 752 C C . VAL A 1 107 ? -5.822 -7.231 9.335 1.00 98.56 107 VAL A C 1
ATOM 754 O O . VAL A 1 107 ? -6.638 -7.887 8.691 1.00 98.56 107 VAL A O 1
ATOM 757 N N . ILE A 1 108 ? -5.113 -6.237 8.807 1.00 98.75 108 ILE A N 1
ATOM 758 C CA . ILE A 1 108 ? -5.224 -5.765 7.428 1.00 98.75 108 ILE A CA 1
ATOM 759 C C . ILE A 1 108 ? -3.909 -6.051 6.705 1.00 98.75 108 ILE A C 1
ATOM 761 O O . ILE A 1 108 ? -2.822 -5.688 7.164 1.00 98.75 108 ILE A O 1
ATOM 765 N N . ILE A 1 109 ? -4.011 -6.706 5.550 1.00 98.69 109 ILE A N 1
ATOM 766 C CA . ILE A 1 109 ? -2.870 -7.014 4.687 1.00 98.69 109 ILE A CA 1
ATOM 767 C C . ILE A 1 109 ? -2.825 -6.017 3.537 1.00 98.69 109 ILE A C 1
ATOM 769 O O . ILE A 1 109 ? -3.658 -6.077 2.634 1.00 98.69 109 ILE A O 1
ATOM 773 N N . VAL A 1 110 ? -1.810 -5.157 3.551 1.00 98.81 110 VAL A N 1
ATOM 774 C CA . VAL A 1 110 ? -1.539 -4.170 2.503 1.00 98.81 110 VAL A CA 1
ATOM 775 C C . VAL A 1 110 ? -0.494 -4.733 1.544 1.00 98.81 110 VAL A C 1
ATOM 777 O O . VAL A 1 110 ? 0.532 -5.263 1.968 1.00 98.81 110 VAL A O 1
ATOM 780 N N . THR A 1 111 ? -0.731 -4.609 0.243 1.00 98.62 111 THR A N 1
ATOM 781 C CA . THR A 1 111 ? 0.200 -5.041 -0.804 1.00 98.62 111 THR A CA 1
ATOM 782 C C . THR A 1 111 ? 0.714 -3.842 -1.586 1.00 98.62 111 THR A C 1
ATOM 784 O O . THR A 1 111 ? -0.077 -3.003 -2.018 1.00 98.62 111 THR A O 1
ATOM 787 N N . VAL A 1 112 ? 2.027 -3.791 -1.799 1.00 98.62 112 VAL A N 1
ATOM 788 C CA . VAL A 1 112 ? 2.718 -2.761 -2.583 1.00 98.62 112 VAL A CA 1
ATOM 789 C C . VAL A 1 112 ? 3.257 -3.415 -3.848 1.00 98.62 112 VAL A C 1
ATOM 791 O O . VAL A 1 112 ? 4.188 -4.218 -3.771 1.00 98.62 112 VAL A O 1
ATOM 794 N N . ALA A 1 113 ? 2.657 -3.096 -4.992 1.00 97.62 113 ALA A N 1
ATOM 795 C CA . ALA A 1 113 ? 3.085 -3.595 -6.293 1.00 97.62 113 ALA A CA 1
ATOM 796 C C . ALA A 1 113 ? 4.138 -2.663 -6.903 1.00 97.62 113 ALA A C 1
ATOM 798 O O . ALA A 1 113 ? 3.966 -1.442 -6.905 1.00 97.62 113 ALA A O 1
ATOM 799 N N . PHE A 1 114 ? 5.199 -3.247 -7.443 1.00 95.75 114 PHE A N 1
ATOM 800 C CA . PHE A 1 114 ? 6.267 -2.599 -8.189 1.00 95.75 114 PHE A CA 1
ATOM 801 C C . PHE A 1 114 ? 6.142 -2.922 -9.681 1.00 95.75 114 PHE A C 1
ATOM 803 O O . PHE A 1 114 ? 5.445 -3.851 -10.082 1.00 95.75 114 PHE A O 1
ATOM 810 N N . THR A 1 115 ? 6.833 -2.152 -10.518 1.00 91.12 115 THR A N 1
ATOM 811 C CA . THR A 1 115 ? 6.899 -2.383 -11.969 1.00 91.12 115 THR A CA 1
ATOM 812 C C . THR A 1 115 ? 7.659 -3.647 -12.362 1.00 91.12 115 THR A C 1
ATOM 814 O O . THR A 1 115 ? 7.500 -4.128 -13.481 1.00 91.12 115 THR A O 1
ATOM 817 N N . GLU A 1 116 ? 8.482 -4.178 -11.462 1.00 91.56 116 GLU A N 1
ATOM 818 C CA . GLU A 1 116 ? 9.268 -5.393 -11.651 1.00 91.56 116 GLU A CA 1
ATOM 819 C C . GLU A 1 116 ? 9.623 -6.027 -10.303 1.00 91.56 116 GLU A C 1
ATOM 821 O O . GLU A 1 116 ? 9.332 -5.472 -9.241 1.00 91.56 116 GLU A O 1
ATOM 826 N N . ALA A 1 117 ? 10.254 -7.201 -10.344 1.00 95.56 117 ALA A N 1
ATOM 827 C CA . ALA A 1 117 ? 10.634 -7.919 -9.140 1.00 95.56 117 ALA A CA 1
ATOM 828 C C . ALA A 1 117 ? 11.713 -7.181 -8.336 1.00 95.56 117 ALA A C 1
ATOM 830 O O . ALA A 1 117 ? 12.733 -6.761 -8.879 1.00 95.56 117 ALA A O 1
ATOM 831 N N . VAL A 1 118 ? 11.520 -7.100 -7.017 1.00 98.31 118 VAL A N 1
ATOM 832 C CA . VAL A 1 118 ? 12.450 -6.434 -6.099 1.00 98.31 118 VAL A CA 1
ATOM 833 C C . VAL A 1 118 ? 12.928 -7.372 -4.993 1.00 98.31 118 VAL A C 1
ATOM 835 O O . VAL A 1 118 ? 12.176 -8.171 -4.434 1.00 98.31 118 VAL A O 1
ATOM 838 N N . THR A 1 119 ? 14.201 -7.257 -4.634 1.00 98.56 119 THR A N 1
ATOM 839 C CA . THR A 1 119 ? 14.824 -7.926 -3.492 1.00 98.56 119 THR A CA 1
ATOM 840 C C . THR A 1 119 ? 14.882 -6.976 -2.305 1.00 98.56 1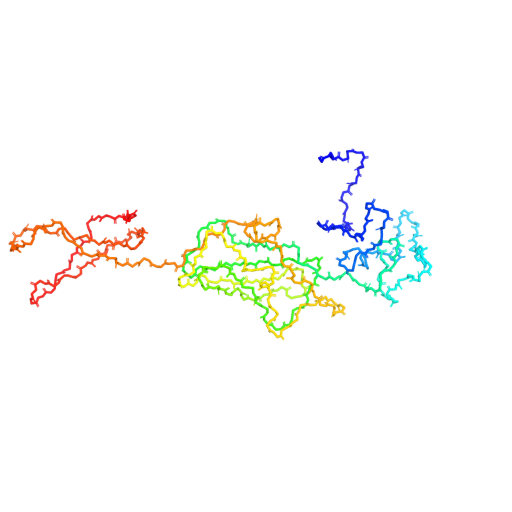19 THR A C 1
ATOM 842 O O . THR A 1 119 ? 15.406 -5.863 -2.389 1.00 98.56 119 THR A O 1
ATOM 845 N N . VAL A 1 120 ? 14.366 -7.448 -1.174 1.00 98.56 120 VAL A N 1
ATOM 846 C CA . VAL A 1 120 ? 14.306 -6.704 0.083 1.00 98.56 120 VAL A CA 1
ATOM 847 C C . VAL A 1 120 ? 15.381 -7.194 1.048 1.00 98.56 120 VAL A C 1
ATOM 849 O O . VAL A 1 120 ? 15.518 -8.398 1.276 1.00 98.56 120 VAL A O 1
ATOM 852 N N . THR A 1 121 ? 16.096 -6.256 1.667 1.00 97.88 121 THR A N 1
ATOM 853 C CA . THR A 1 121 ? 16.869 -6.489 2.897 1.00 97.88 121 THR A CA 1
ATOM 854 C C . THR A 1 121 ? 16.285 -5.662 4.043 1.00 97.88 121 THR A C 1
ATOM 856 O O . THR A 1 121 ? 15.592 -4.674 3.808 1.00 97.88 121 THR A O 1
ATOM 859 N N . GLY A 1 122 ? 16.557 -6.051 5.292 1.00 96.00 122 GLY A N 1
ATOM 860 C CA . GLY A 1 122 ? 16.006 -5.375 6.471 1.00 96.00 122 GLY A CA 1
ATOM 861 C C . GLY A 1 122 ? 14.503 -5.608 6.652 1.00 96.00 122 GLY A C 1
ATOM 862 O O . GLY A 1 122 ? 13.962 -6.615 6.199 1.00 96.00 122 GLY A O 1
ATOM 863 N N . THR A 1 123 ? 13.835 -4.684 7.346 1.00 96.12 123 THR A N 1
ATOM 864 C CA . THR A 1 123 ? 12.388 -4.749 7.607 1.00 96.12 123 THR A CA 1
ATOM 865 C C . THR A 1 123 ? 11.729 -3.418 7.239 1.00 96.12 123 THR A C 1
ATOM 867 O O . THR A 1 123 ? 11.502 -2.595 8.133 1.00 96.12 123 THR A O 1
ATOM 870 N N . PRO A 1 124 ? 11.449 -3.168 5.946 1.00 98.31 124 PRO A N 1
ATOM 871 C CA . PRO A 1 124 ? 10.748 -1.964 5.530 1.00 98.31 124 PRO A CA 1
ATOM 872 C C . PRO A 1 124 ? 9.435 -1.766 6.292 1.00 98.31 124 PRO A C 1
ATOM 874 O O . PRO A 1 124 ? 8.791 -2.719 6.740 1.00 98.31 124 PRO A O 1
ATOM 877 N N . GLN A 1 125 ? 9.043 -0.510 6.436 1.00 98.50 125 GLN A N 1
ATOM 878 C CA . GLN A 1 125 ? 7.878 -0.091 7.201 1.00 98.50 125 GLN A CA 1
ATOM 879 C C . GLN A 1 125 ? 7.049 0.870 6.362 1.00 98.50 125 GLN A C 1
ATOM 881 O O . GLN A 1 125 ? 7.604 1.759 5.720 1.00 98.50 125 GLN A O 1
ATOM 886 N N . LEU A 1 126 ? 5.732 0.688 6.375 1.00 98.75 126 LEU A N 1
ATOM 887 C CA . LEU A 1 126 ? 4.787 1.594 5.736 1.00 98.75 126 LEU A CA 1
ATOM 888 C C . LEU A 1 126 ? 3.991 2.308 6.828 1.00 98.75 126 LEU A C 1
ATOM 890 O O . LEU A 1 126 ? 3.243 1.670 7.567 1.00 98.75 126 LEU A O 1
ATOM 894 N N . THR A 1 127 ? 4.164 3.621 6.943 1.00 98.75 127 THR A N 1
ATOM 895 C CA . THR A 1 127 ? 3.415 4.435 7.908 1.00 98.75 127 THR A CA 1
ATOM 896 C C . THR A 1 127 ? 2.006 4.725 7.386 1.00 98.75 127 THR A C 1
ATOM 898 O O . THR A 1 127 ? 1.837 5.278 6.296 1.00 98.75 127 THR A O 1
ATOM 901 N N . LEU A 1 128 ? 0.999 4.345 8.166 1.00 98.75 128 LEU A N 1
ATOM 902 C CA . LEU A 1 128 ? -0.420 4.512 7.870 1.00 98.75 128 LEU A CA 1
ATOM 903 C C . LEU A 1 128 ? -0.994 5.695 8.650 1.00 98.75 128 LEU A C 1
ATOM 905 O O . LEU A 1 128 ? -0.673 5.874 9.819 1.00 98.75 128 LEU A O 1
ATOM 909 N N . GLU A 1 129 ? -1.851 6.476 7.999 1.00 98.25 129 GLU A N 1
ATOM 910 C CA . GLU A 1 129 ? -2.596 7.570 8.621 1.00 98.25 129 GLU A CA 1
ATOM 911 C C . GLU A 1 129 ? -3.771 6.987 9.410 1.00 98.25 129 GLU A C 1
ATOM 913 O O . GLU A 1 129 ? -4.774 6.560 8.830 1.00 98.25 129 GLU A O 1
ATOM 918 N N . THR A 1 130 ? -3.616 6.934 10.729 1.00 98.12 130 THR A N 1
ATOM 919 C CA . THR A 1 130 ? -4.585 6.328 11.657 1.00 98.12 130 THR A CA 1
ATOM 920 C C . THR A 1 130 ? -4.985 7.287 12.776 1.00 98.12 130 THR A C 1
ATOM 922 O O . THR A 1 130 ? -5.381 6.855 13.862 1.00 98.12 130 THR A O 1
ATOM 925 N N . GLY A 1 131 ? -4.907 8.597 12.523 1.00 95.25 131 GLY A N 1
ATOM 926 C CA . GLY A 1 131 ? -5.405 9.631 13.421 1.00 95.25 131 GLY A CA 1
ATOM 927 C C . GLY A 1 131 ? -4.290 10.514 13.972 1.00 95.25 131 GLY A C 1
ATOM 928 O O . GLY A 1 131 ? -3.477 11.059 13.242 1.00 95.25 131 GLY A O 1
ATOM 929 N N . THR A 1 132 ? -4.271 10.745 15.289 1.00 91.62 132 THR A N 1
ATOM 930 C CA . THR A 1 132 ? -3.262 11.654 15.879 1.00 91.62 132 THR A CA 1
ATOM 931 C C . THR A 1 132 ? -1.868 11.037 15.951 1.00 91.62 132 THR A C 1
ATOM 933 O O . THR A 1 132 ? -0.873 11.764 15.921 1.00 91.62 132 THR A O 1
ATOM 936 N N . ALA A 1 133 ? -1.806 9.713 16.069 1.00 95.38 133 ALA A N 1
ATOM 937 C CA . ALA A 1 133 ? -0.591 8.928 15.994 1.00 95.38 133 ALA A CA 1
ATOM 938 C C . ALA A 1 133 ? -0.736 7.927 14.848 1.00 95.38 133 ALA A C 1
ATOM 940 O O . ALA A 1 133 ? -1.698 7.161 14.800 1.00 95.38 133 ALA A O 1
ATOM 941 N N . ASP A 1 134 ? 0.241 7.945 13.950 1.00 98.06 134 ASP A N 1
ATOM 942 C CA . ASP A 1 134 ? 0.273 7.055 12.801 1.00 98.06 134 ASP A CA 1
ATOM 943 C C . ASP A 1 134 ? 0.739 5.654 13.197 1.00 98.06 134 ASP A C 1
ATOM 945 O O . ASP A 1 134 ? 1.760 5.477 13.877 1.00 98.06 134 ASP A O 1
ATOM 949 N N . ALA A 1 135 ? 0.017 4.649 12.715 1.00 98.50 135 ALA A N 1
ATOM 950 C CA . ALA A 1 135 ? 0.394 3.257 12.842 1.00 98.50 135 ALA A CA 1
ATOM 951 C C . ALA A 1 135 ? 1.458 2.868 11.807 1.00 98.50 135 ALA A C 1
ATOM 953 O O . ALA A 1 135 ? 1.655 3.508 10.773 1.00 98.50 135 ALA A O 1
ATOM 954 N N . VAL A 1 136 ? 2.149 1.760 12.069 1.00 98.50 136 VAL A N 1
ATOM 955 C CA . VAL A 1 136 ? 3.138 1.194 11.147 1.00 98.50 136 VAL A CA 1
ATOM 956 C C . VAL A 1 136 ? 2.682 -0.184 10.697 1.00 98.50 136 VAL A C 1
ATOM 958 O O . VAL A 1 136 ? 2.573 -1.104 11.508 1.00 98.50 136 VAL A O 1
ATOM 961 N N . ALA A 1 137 ? 2.482 -0.344 9.391 1.00 98.69 137 ALA A N 1
ATOM 962 C CA . ALA A 1 137 ? 2.379 -1.650 8.763 1.00 98.69 137 ALA A CA 1
ATOM 963 C C . ALA A 1 137 ? 3.785 -2.225 8.543 1.00 98.69 137 ALA A C 1
ATOM 965 O O . ALA A 1 137 ? 4.680 -1.563 8.005 1.00 98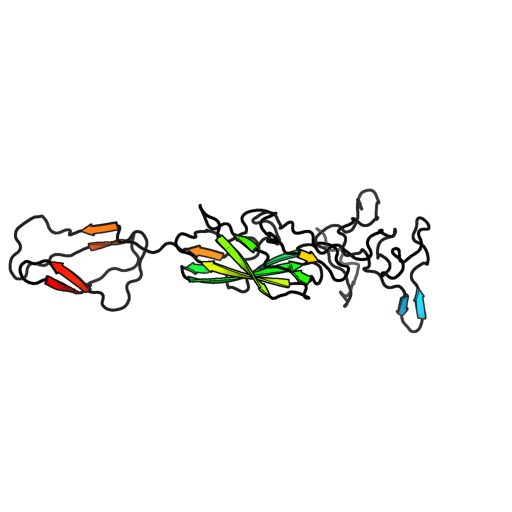.69 137 ALA A O 1
ATOM 966 N N . VAL A 1 138 ? 3.989 -3.471 8.961 1.00 97.88 138 VAL A N 1
ATOM 967 C CA . VAL A 1 138 ? 5.305 -4.121 8.963 1.00 97.88 138 VAL A CA 1
ATOM 968 C C . VAL A 1 138 ? 5.440 -5.035 7.754 1.00 97.88 138 VAL A C 1
ATOM 970 O O . VAL A 1 138 ? 4.533 -5.813 7.463 1.00 97.88 138 VAL A O 1
ATOM 973 N N . TYR A 1 139 ? 6.578 -4.965 7.062 1.00 98.56 139 TYR A N 1
ATOM 974 C CA . TYR A 1 139 ? 6.911 -5.892 5.983 1.00 98.56 139 TYR A CA 1
ATOM 975 C C . TYR A 1 139 ? 6.895 -7.351 6.463 1.00 98.56 139 TYR A C 1
ATOM 977 O O . TYR A 1 139 ? 7.519 -7.685 7.471 1.00 98.56 139 TYR A O 1
ATOM 985 N N . THR A 1 140 ? 6.223 -8.229 5.719 1.00 98.00 140 THR A N 1
ATOM 986 C CA . THR A 1 140 ? 6.098 -9.656 6.059 1.00 98.00 140 THR A CA 1
ATOM 987 C C . THR A 1 140 ? 6.690 -10.589 5.012 1.00 98.00 140 THR A C 1
ATOM 989 O O . THR A 1 140 ? 7.310 -11.586 5.377 1.00 98.00 140 THR A O 1
ATOM 992 N N . SER A 1 141 ? 6.498 -10.311 3.717 1.00 98.44 141 SER A N 1
ATOM 993 C CA . SER A 1 141 ? 6.956 -11.192 2.632 1.00 98.44 141 SER A CA 1
ATOM 994 C C . SER A 1 141 ? 6.905 -10.517 1.255 1.00 98.44 141 SER A C 1
ATOM 996 O O . SER A 1 141 ? 6.477 -9.373 1.130 1.00 98.44 141 SER A O 1
ATOM 998 N N . GLY A 1 142 ? 7.375 -11.217 0.215 1.00 98.19 142 GLY A N 1
ATOM 999 C CA . GLY A 1 142 ? 7.320 -10.764 -1.183 1.00 98.19 142 GLY A CA 1
ATOM 1000 C C . GLY A 1 142 ? 8.679 -10.523 -1.848 1.00 98.19 142 GLY A C 1
ATOM 1001 O O . GLY A 1 142 ? 8.731 -10.327 -3.054 1.00 98.19 142 GLY A O 1
ATOM 1002 N N . SER A 1 143 ? 9.790 -10.593 -1.102 1.00 98.50 143 SER A N 1
ATOM 1003 C CA . SER A 1 143 ? 11.146 -10.420 -1.652 1.00 98.50 143 SER A CA 1
ATOM 1004 C C . SER A 1 143 ? 11.405 -11.400 -2.803 1.00 98.50 143 SER A C 1
ATOM 1006 O O . SER A 1 143 ? 11.065 -12.581 -2.699 1.00 98.50 143 SER A O 1
ATOM 1008 N N . GLY A 1 144 ? 11.985 -10.905 -3.895 1.00 97.81 144 GLY A N 1
ATOM 1009 C CA . GLY A 1 144 ? 12.190 -11.637 -5.145 1.00 97.81 144 GLY A CA 1
ATOM 1010 C C . GLY A 1 144 ? 10.980 -11.642 -6.088 1.00 97.81 144 GLY A C 1
ATOM 1011 O O . GLY A 1 144 ? 11.055 -12.270 -7.140 1.00 97.81 144 GLY A O 1
ATOM 1012 N N . ASN A 1 145 ? 9.885 -10.962 -5.733 1.00 98.00 145 ASN A N 1
ATOM 1013 C CA . ASN A 1 145 ? 8.694 -10.778 -6.569 1.00 98.00 145 ASN A CA 1
ATOM 1014 C C . ASN A 1 145 ? 8.420 -9.282 -6.776 1.00 98.00 145 ASN A C 1
ATOM 1016 O O . ASN A 1 145 ? 9.081 -8.431 -6.181 1.00 98.00 145 ASN A O 1
ATOM 1020 N N . ASP A 1 146 ? 7.440 -8.962 -7.620 1.00 96.31 146 ASP A N 1
ATOM 1021 C CA . ASP A 1 146 ? 6.997 -7.589 -7.899 1.00 96.31 146 ASP A CA 1
ATOM 1022 C C . ASP A 1 146 ? 6.051 -7.023 -6.830 1.00 96.31 146 ASP A C 1
ATOM 1024 O O . ASP A 1 146 ? 5.761 -5.835 -6.824 1.00 96.31 146 ASP A O 1
ATOM 1028 N N . THR A 1 147 ? 5.573 -7.849 -5.901 1.00 98.31 147 THR A N 1
ATOM 1029 C CA . THR A 1 147 ? 4.596 -7.445 -4.891 1.00 98.31 147 THR A CA 1
ATOM 1030 C C . THR A 1 147 ? 5.130 -7.719 -3.495 1.00 98.31 147 THR A C 1
ATOM 1032 O O . THR A 1 147 ? 5.411 -8.862 -3.130 1.00 98.31 147 THR A O 1
ATOM 1035 N N . LEU A 1 148 ? 5.232 -6.663 -2.689 1.00 98.81 148 LEU A N 1
ATOM 1036 C CA . LEU A 1 148 ? 5.599 -6.738 -1.278 1.00 98.81 148 LEU A CA 1
ATOM 1037 C C . LEU A 1 148 ? 4.352 -6.725 -0.394 1.00 98.81 148 LEU A C 1
ATOM 1039 O O . LEU A 1 148 ? 3.391 -6.009 -0.669 1.00 98.81 148 LEU A O 1
ATOM 1043 N N . ILE A 1 149 ? 4.382 -7.500 0.687 1.00 98.81 149 ILE A N 1
ATOM 1044 C CA . ILE A 1 149 ? 3.253 -7.687 1.600 1.00 98.81 149 ILE A CA 1
ATOM 1045 C C . ILE A 1 149 ? 3.591 -7.074 2.955 1.00 98.81 149 ILE A C 1
ATOM 1047 O O . ILE A 1 149 ? 4.619 -7.390 3.559 1.00 98.81 149 ILE A O 1
ATOM 1051 N N . PHE A 1 150 ? 2.690 -6.234 3.450 1.00 98.88 150 PHE A N 1
ATOM 1052 C CA . PHE A 1 150 ? 2.759 -5.567 4.741 1.00 98.88 150 PHE A CA 1
ATOM 1053 C C . PHE A 1 150 ? 1.540 -5.939 5.584 1.00 98.88 150 PHE A C 1
ATOM 1055 O O . PHE A 1 150 ? 0.439 -6.125 5.065 1.00 98.88 150 PHE A O 1
ATOM 1062 N N . THR A 1 151 ? 1.732 -6.033 6.895 1.00 98.75 151 THR A N 1
ATOM 1063 C CA . THR A 1 151 ? 0.663 -6.346 7.845 1.00 98.75 151 THR A CA 1
ATOM 1064 C C . THR A 1 151 ? 0.497 -5.211 8.836 1.00 98.75 151 THR A C 1
ATOM 1066 O O . THR A 1 151 ? 1.460 -4.788 9.475 1.00 98.75 151 THR A O 1
ATOM 1069 N N . TYR A 1 152 ? -0.740 -4.749 8.964 1.00 98.75 152 TYR A N 1
ATOM 1070 C CA . TYR A 1 152 ? -1.192 -3.789 9.958 1.00 98.75 152 TYR A CA 1
ATOM 1071 C C . TYR A 1 152 ? -2.196 -4.474 10.889 1.00 98.75 152 TYR A C 1
ATOM 1073 O O . TYR A 1 152 ? -3.046 -5.239 10.435 1.00 98.75 152 TYR A O 1
ATOM 1081 N N . THR A 1 153 ? -2.088 -4.222 12.189 1.00 98.62 153 THR A N 1
ATOM 1082 C CA . THR A 1 153 ? -3.071 -4.653 13.186 1.00 98.62 153 THR A CA 1
ATOM 1083 C C . THR A 1 153 ? -3.632 -3.411 13.845 1.00 98.62 153 THR A C 1
ATOM 1085 O O . THR A 1 153 ? -2.855 -2.614 14.369 1.00 98.62 153 THR A O 1
ATOM 1088 N N . VAL A 1 154 ? -4.956 -3.263 13.826 1.00 98.56 154 VAL A N 1
ATOM 1089 C CA . VAL A 1 154 ? -5.633 -2.099 14.404 1.00 98.56 154 VAL A CA 1
ATOM 1090 C C . VAL A 1 154 ? -5.323 -2.030 15.895 1.00 98.56 154 VAL A C 1
ATOM 1092 O O . VAL A 1 154 ? -5.641 -2.962 16.642 1.00 98.56 154 VAL A O 1
ATOM 1095 N N . ALA A 1 155 ? -4.684 -0.944 16.326 1.00 97.69 155 ALA A N 1
ATOM 1096 C CA . ALA A 1 155 ? -4.340 -0.699 17.717 1.00 97.69 155 ALA A CA 1
ATOM 1097 C C . ALA A 1 155 ? -5.401 0.163 18.416 1.00 97.69 155 ALA A C 1
ATOM 1099 O O . ALA A 1 155 ? -6.299 0.735 17.800 1.00 97.69 155 ALA A O 1
ATOM 1100 N N . ALA A 1 156 ? -5.316 0.230 19.745 1.00 95.62 156 ALA A N 1
ATOM 1101 C CA . ALA A 1 156 ? -6.250 1.017 20.539 1.00 95.62 156 ALA A CA 1
ATOM 1102 C C . ALA A 1 156 ? -6.072 2.512 20.247 1.00 95.62 156 ALA A C 1
ATOM 1104 O O . ALA A 1 156 ? -4.986 3.056 20.445 1.00 95.62 156 ALA A O 1
ATOM 1105 N N . GLY A 1 157 ? -7.159 3.166 19.838 1.00 94.81 157 GLY A N 1
ATOM 1106 C CA . GLY A 1 157 ? -7.180 4.587 19.487 1.00 94.81 157 GLY A CA 1
ATOM 1107 C C . GLY A 1 157 ? -6.897 4.897 18.015 1.00 94.81 157 GLY A C 1
ATOM 1108 O O . GLY A 1 157 ? -7.060 6.053 17.626 1.00 94.81 157 GLY A O 1
ATOM 1109 N N . ASP A 1 158 ? -6.537 3.900 17.200 1.00 98.25 158 ASP A N 1
ATOM 1110 C CA . ASP A 1 158 ? -6.401 4.081 15.754 1.00 98.25 158 ASP A CA 1
ATOM 1111 C C . ASP A 1 158 ? -7.764 4.426 15.146 1.00 98.25 158 ASP A C 1
ATOM 1113 O O . ASP A 1 158 ? -8.767 3.765 15.421 1.00 98.25 158 ASP A O 1
ATOM 1117 N N . THR A 1 159 ? -7.815 5.454 14.303 1.00 97.69 159 THR A N 1
ATOM 1118 C CA . THR A 1 159 ? -9.042 5.874 13.619 1.00 97.69 159 THR A CA 1
ATOM 1119 C C . THR A 1 159 ? -8.742 6.369 12.216 1.00 97.69 159 THR A C 1
ATOM 1121 O O . THR A 1 159 ? -7.818 7.149 12.004 1.00 97.69 159 THR A O 1
ATOM 1124 N N . SER A 1 160 ? -9.540 5.943 11.243 1.00 98.06 160 SER A N 1
ATOM 1125 C CA . SER A 1 160 ? -9.517 6.523 9.902 1.00 98.06 160 SER A CA 1
ATOM 1126 C C . SER A 1 160 ? -10.862 6.319 9.223 1.00 98.06 160 SER A C 1
ATOM 1128 O O . SER A 1 160 ? -11.433 5.233 9.280 1.00 98.06 160 SER A O 1
ATOM 1130 N N . SER A 1 161 ? -11.373 7.358 8.562 1.00 97.56 161 SER A N 1
ATOM 1131 C CA . SER A 1 161 ? -12.570 7.236 7.725 1.00 97.56 161 SER A CA 1
ATOM 1132 C C . SER A 1 161 ? -12.302 6.475 6.429 1.00 97.56 161 SER A C 1
ATOM 1134 O O . SER A 1 161 ? -13.242 5.972 5.832 1.00 97.56 161 SER A O 1
ATOM 1136 N N . ASP A 1 162 ? -11.043 6.443 5.994 1.00 98.25 162 ASP A N 1
ATOM 1137 C CA . ASP A 1 162 ? -10.560 5.657 4.865 1.00 98.25 162 ASP A CA 1
ATOM 1138 C C . ASP A 1 162 ? -9.034 5.515 4.981 1.00 98.25 162 ASP A C 1
ATOM 1140 O O . ASP A 1 162 ? -8.295 6.507 4.977 1.00 98.25 162 ASP A O 1
ATOM 1144 N N . LEU A 1 163 ? -8.559 4.293 5.214 1.00 98.69 163 LEU A N 1
ATOM 1145 C CA . LEU A 1 163 ? -7.164 4.011 5.523 1.00 98.69 163 LEU A CA 1
ATOM 1146 C C . LEU A 1 163 ? -6.274 4.306 4.316 1.00 98.69 163 LEU A C 1
ATOM 1148 O O . LEU A 1 163 ? -6.399 3.705 3.252 1.00 98.69 163 LEU A O 1
ATOM 1152 N N . ASP A 1 164 ? -5.283 5.160 4.532 1.00 98.56 164 ASP A N 1
ATOM 1153 C CA . ASP A 1 164 ? -4.245 5.447 3.551 1.00 98.56 164 ASP A CA 1
ATOM 1154 C C . ASP A 1 164 ? -2.895 5.590 4.264 1.00 98.56 164 ASP A C 1
ATOM 1156 O O . ASP A 1 164 ? -2.813 5.581 5.493 1.00 98.56 164 ASP A O 1
ATOM 1160 N N . TYR A 1 165 ? -1.815 5.744 3.512 1.00 98.56 165 TYR A N 1
ATOM 1161 C CA . TYR A 1 165 ? -0.511 6.074 4.086 1.00 98.56 165 TYR A CA 1
ATOM 1162 C C . TYR A 1 165 ? -0.419 7.546 4.513 1.00 98.56 165 TYR A C 1
ATOM 1164 O O . TYR A 1 165 ? -1.167 8.406 4.034 1.00 98.56 165 TYR A O 1
ATOM 1172 N N . SER A 1 166 ? 0.520 7.854 5.411 1.00 97.94 166 SER A N 1
ATOM 1173 C CA . SER A 1 166 ? 0.680 9.208 5.971 1.00 97.94 166 SER A CA 1
ATOM 1174 C C . SER A 1 166 ? 1.199 10.236 4.960 1.00 97.94 166 SER A C 1
ATOM 1176 O O . SER A 1 166 ? 0.870 11.418 5.029 1.00 97.94 166 SER A O 1
ATOM 1178 N N . SER A 1 167 ? 1.993 9.807 3.973 1.00 97.94 167 SER A N 1
ATOM 1179 C CA . SER A 1 167 ? 2.555 10.682 2.936 1.00 97.94 167 SER A CA 1
ATOM 1180 C C . SER A 1 167 ? 3.070 9.898 1.728 1.00 97.94 167 SER A C 1
ATOM 1182 O O . SER A 1 167 ? 3.249 8.685 1.793 1.00 97.94 167 SER A O 1
ATOM 1184 N N . THR A 1 168 ? 3.423 10.598 0.646 1.00 98.00 168 THR A N 1
ATOM 1185 C CA . THR A 1 168 ? 4.050 9.995 -0.546 1.00 98.00 168 THR A CA 1
ATOM 1186 C C . THR A 1 168 ? 5.420 9.359 -0.271 1.00 98.00 168 THR A C 1
ATOM 1188 O O . THR A 1 168 ? 5.971 8.697 -1.141 1.00 98.00 168 THR A O 1
ATOM 1191 N N . THR A 1 169 ? 5.994 9.563 0.918 1.00 97.88 169 THR A N 1
ATOM 1192 C CA . THR A 1 169 ? 7.278 8.990 1.357 1.00 97.88 169 THR A CA 1
ATOM 1193 C C . THR A 1 169 ? 7.119 8.058 2.561 1.00 97.88 169 THR A C 1
ATOM 1195 O O . THR A 1 169 ? 8.086 7.805 3.273 1.00 97.88 169 THR A O 1
ATOM 1198 N N . ALA A 1 170 ? 5.902 7.574 2.829 1.00 98.31 170 ALA A N 1
ATOM 1199 C CA . ALA A 1 170 ? 5.598 6.765 4.010 1.00 98.31 170 ALA A CA 1
ATOM 1200 C C . ALA A 1 170 ? 6.226 5.362 4.002 1.00 98.31 170 ALA A C 1
ATOM 1202 O O . ALA A 1 170 ? 6.265 4.713 5.046 1.00 98.31 170 ALA A O 1
ATOM 1203 N N . LEU A 1 171 ? 6.707 4.881 2.851 1.00 98.56 171 LEU A N 1
ATOM 1204 C CA . LEU A 1 171 ? 7.469 3.640 2.772 1.00 98.56 171 LEU A CA 1
ATOM 1205 C C . LEU A 1 171 ? 8.936 3.903 3.133 1.00 98.56 171 LEU A C 1
ATOM 1207 O O . LEU A 1 171 ? 9.717 4.413 2.328 1.00 98.56 171 LEU A O 1
ATOM 1211 N N . ALA A 1 172 ? 9.316 3.521 4.347 1.00 97.94 172 ALA A N 1
ATOM 1212 C CA . ALA A 1 172 ? 10.668 3.645 4.866 1.00 97.94 172 ALA A CA 1
ATOM 1213 C C . ALA A 1 172 ? 11.421 2.309 4.792 1.00 97.94 172 ALA A C 1
ATOM 1215 O O . ALA A 1 172 ? 10.895 1.250 5.127 1.00 97.94 172 ALA A O 1
ATOM 1216 N N . LEU A 1 173 ? 12.700 2.362 4.417 1.00 97.50 173 LEU A N 1
ATOM 1217 C CA . LEU A 1 173 ? 13.552 1.172 4.294 1.00 97.50 173 LEU A CA 1
ATOM 1218 C C . LEU A 1 173 ? 13.971 0.557 5.638 1.00 97.50 173 LEU A C 1
ATOM 1220 O O . LEU A 1 173 ? 14.350 -0.609 5.674 1.00 97.50 173 LEU A O 1
ATOM 1224 N N . ASN A 1 174 ? 13.957 1.342 6.722 1.00 94.50 174 ASN A N 1
ATOM 1225 C CA . ASN A 1 174 ? 14.390 0.940 8.066 1.00 94.50 174 ASN A CA 1
ATOM 1226 C C . ASN A 1 174 ? 15.744 0.193 8.082 1.00 94.50 174 ASN A C 1
ATOM 1228 O O . ASN A 1 174 ? 15.829 -0.988 8.418 1.00 94.50 174 ASN A O 1
ATOM 1232 N N . ASN A 1 175 ? 16.805 0.882 7.645 1.00 92.75 175 ASN A N 1
ATOM 1233 C CA . ASN A 1 175 ? 18.169 0.343 7.496 1.00 92.75 175 ASN A CA 1
ATOM 1234 C C . ASN A 1 175 ? 18.312 -0.845 6.518 1.00 92.75 175 ASN A C 1
ATOM 1236 O O . ASN A 1 175 ? 19.369 -1.472 6.480 1.00 92.75 175 ASN A O 1
ATOM 1240 N N . GLY A 1 176 ? 17.277 -1.135 5.729 1.00 96.69 176 GLY A N 1
ATOM 1241 C CA . GLY A 1 176 ? 17.282 -2.111 4.647 1.00 96.69 176 GLY A CA 1
ATOM 1242 C C . GLY A 1 176 ? 17.462 -1.500 3.258 1.00 96.69 176 GLY A C 1
ATOM 1243 O O . GLY A 1 176 ? 17.836 -0.337 3.099 1.00 96.69 176 GLY A O 1
ATOM 1244 N N . THR A 1 177 ? 17.154 -2.302 2.243 1.00 98.06 177 THR A N 1
ATOM 1245 C CA . THR A 1 177 ? 17.172 -1.922 0.825 1.00 98.06 177 THR A CA 1
ATOM 1246 C C . THR A 1 177 ? 15.996 -2.562 0.102 1.00 98.06 177 THR A C 1
ATOM 1248 O O . THR A 1 177 ? 15.571 -3.656 0.465 1.00 98.06 177 THR A O 1
ATOM 1251 N N . ILE A 1 178 ? 15.513 -1.906 -0.949 1.00 98.56 178 ILE A N 1
ATOM 1252 C CA . ILE A 1 178 ? 14.612 -2.486 -1.948 1.00 98.56 178 ILE A CA 1
ATOM 1253 C C . ILE A 1 178 ? 15.285 -2.223 -3.292 1.00 98.56 178 ILE A C 1
ATOM 1255 O O . ILE A 1 178 ? 15.437 -1.063 -3.681 1.00 98.56 178 ILE A O 1
ATOM 1259 N N . VAL A 1 179 ? 15.775 -3.281 -3.934 1.00 97.75 179 VAL A N 1
ATOM 1260 C CA . VAL A 1 179 ? 16.580 -3.196 -5.164 1.00 97.75 179 VAL A CA 1
ATOM 1261 C C . VAL A 1 179 ? 16.100 -4.193 -6.211 1.00 97.75 179 VAL A C 1
ATOM 1263 O O . VAL A 1 179 ? 15.499 -5.199 -5.848 1.00 97.75 179 VAL A O 1
ATOM 1266 N N . ASP A 1 180 ? 16.376 -3.948 -7.485 1.00 95.12 180 ASP A N 1
ATOM 1267 C CA . ASP A 1 180 ? 16.203 -4.947 -8.550 1.00 95.12 180 ASP A CA 1
ATOM 1268 C C . ASP A 1 180 ? 17.303 -6.034 -8.523 1.00 95.12 180 ASP A C 1
ATOM 1270 O O . ASP A 1 180 ? 18.124 -6.121 -7.601 1.00 95.12 180 ASP A O 1
ATOM 1274 N N . ALA A 1 181 ? 17.322 -6.884 -9.554 1.00 91.69 181 ALA A N 1
ATOM 1275 C CA . ALA A 1 181 ? 18.348 -7.908 -9.751 1.00 91.69 181 ALA A CA 1
ATOM 1276 C C . ALA A 1 181 ? 19.745 -7.333 -10.070 1.00 91.69 181 ALA A C 1
ATOM 1278 O O . ALA A 1 181 ? 20.751 -7.982 -9.774 1.00 91.69 181 ALA A O 1
ATOM 1279 N N . ASP A 1 182 ? 19.812 -6.118 -10.617 1.00 90.62 182 ASP A N 1
ATOM 1280 C CA . ASP A 1 182 ? 21.042 -5.398 -10.962 1.00 90.62 182 ASP A CA 1
ATOM 1281 C C . ASP A 1 182 ? 21.579 -4.548 -9.790 1.00 90.62 182 ASP A C 1
ATOM 1283 O O . ASP A 1 182 ? 22.613 -3.888 -9.907 1.00 90.62 182 ASP A O 1
ATOM 1287 N N . SER A 1 183 ? 20.932 -4.627 -8.619 1.00 92.56 183 SER A N 1
ATOM 1288 C CA . SER A 1 183 ? 21.217 -3.844 -7.406 1.00 92.56 183 SER A CA 1
ATOM 1289 C C . SER A 1 183 ? 20.906 -2.342 -7.515 1.00 92.56 183 SER A C 1
ATOM 1291 O O . SER A 1 183 ? 21.391 -1.546 -6.702 1.00 92.56 183 SER A O 1
ATOM 1293 N N . THR A 1 184 ? 20.068 -1.935 -8.468 1.00 92.62 184 THR A N 1
ATOM 1294 C CA . THR A 1 184 ? 19.528 -0.574 -8.562 1.00 92.62 184 THR A CA 1
ATOM 1295 C C . THR A 1 184 ? 18.454 -0.373 -7.502 1.00 92.62 184 THR A C 1
ATOM 1297 O O . THR A 1 184 ? 17.566 -1.202 -7.327 1.00 92.62 184 THR A O 1
ATOM 1300 N N . SER A 1 185 ? 18.513 0.742 -6.773 1.00 95.69 185 SER A N 1
ATOM 1301 C CA . SER A 1 185 ? 17.511 1.066 -5.750 1.00 95.69 185 SER A CA 1
ATOM 1302 C C . SER A 1 185 ? 16.177 1.471 -6.365 1.00 95.69 185 SER A C 1
ATOM 1304 O O . SER A 1 185 ? 16.139 2.308 -7.266 1.00 95.69 185 SER A O 1
ATOM 1306 N N . ALA A 1 186 ? 15.093 0.928 -5.817 1.00 96.31 186 ALA A N 1
ATOM 1307 C CA . ALA A 1 186 ? 13.741 1.264 -6.230 1.00 96.31 186 ALA A CA 1
ATOM 1308 C C . ALA A 1 186 ? 13.379 2.722 -5.893 1.00 96.31 186 ALA A C 1
ATOM 1310 O O . ALA A 1 186 ? 13.783 3.271 -4.862 1.00 96.31 186 ALA A O 1
ATOM 1311 N N . TYR A 1 187 ? 12.555 3.332 -6.740 1.00 94.69 187 TYR A N 1
ATOM 1312 C CA . TYR A 1 187 ? 11.924 4.617 -6.476 1.00 94.69 187 TYR A CA 1
ATOM 1313 C C . TYR A 1 187 ? 10.651 4.406 -5.646 1.00 94.69 187 TYR A C 1
ATOM 1315 O O . TYR A 1 187 ? 9.670 3.832 -6.118 1.00 94.69 187 TYR A O 1
ATOM 1323 N N . LEU A 1 188 ? 10.679 4.860 -4.390 1.00 96.81 188 LEU A N 1
ATOM 1324 C CA . LEU A 1 188 ? 9.668 4.526 -3.373 1.00 96.81 188 LEU A CA 1
ATOM 1325 C C . LEU A 1 188 ? 8.554 5.570 -3.213 1.00 96.81 188 LEU A C 1
ATOM 1327 O O . LEU A 1 188 ? 7.811 5.527 -2.233 1.00 96.81 188 LEU A O 1
ATOM 1331 N N . THR A 1 189 ? 8.450 6.533 -4.130 1.00 95.56 189 THR A N 1
ATOM 1332 C CA . THR A 1 189 ? 7.394 7.548 -4.062 1.00 95.56 189 THR A CA 1
ATOM 1333 C C . THR A 1 189 ? 6.038 6.895 -4.297 1.00 95.56 189 THR A C 1
ATOM 1335 O O . THR A 1 189 ? 5.800 6.300 -5.346 1.00 95.56 189 THR A O 1
ATOM 1338 N N . LEU A 1 190 ? 5.150 7.027 -3.317 1.00 96.81 190 LEU A N 1
ATOM 1339 C CA . LEU A 1 190 ? 3.766 6.574 -3.402 1.00 96.81 190 LEU A CA 1
ATOM 1340 C C . LEU A 1 190 ? 2.924 7.604 -4.163 1.00 96.81 190 LEU A C 1
ATOM 1342 O O . LEU A 1 190 ? 3.292 8.781 -4.260 1.00 96.81 190 LEU A O 1
ATOM 1346 N N . ALA A 1 191 ? 1.770 7.170 -4.670 1.00 95.44 191 ALA A N 1
ATOM 1347 C CA . ALA A 1 191 ? 0.776 8.080 -5.229 1.00 95.44 191 ALA A CA 1
ATOM 1348 C C . ALA A 1 191 ? 0.352 9.149 -4.198 1.00 95.44 191 ALA A C 1
ATOM 1350 O O . ALA A 1 191 ? 0.595 9.038 -2.997 1.00 95.44 191 ALA A O 1
ATOM 1351 N N . ALA A 1 192 ? -0.274 10.233 -4.653 1.00 96.44 192 ALA A N 1
ATOM 1352 C CA . ALA A 1 192 ? -0.912 11.147 -3.711 1.00 96.44 192 ALA A CA 1
ATOM 1353 C C . ALA A 1 192 ? -2.098 10.438 -3.033 1.00 96.44 192 ALA A C 1
ATOM 1355 O O . ALA A 1 192 ? -2.802 9.667 -3.686 1.00 96.44 192 ALA A O 1
ATOM 1356 N N . LYS A 1 193 ? -2.338 10.727 -1.749 1.00 94.75 193 LYS A N 1
ATOM 1357 C CA . LYS A 1 193 ? -3.476 10.170 -1.001 1.00 94.75 193 LYS A CA 1
ATOM 1358 C C . LYS A 1 193 ? -4.790 10.387 -1.759 1.00 94.75 193 LYS A C 1
ATOM 1360 O O . LYS A 1 193 ? -5.045 11.498 -2.236 1.00 94.75 193 LYS A O 1
ATOM 1365 N N . GLY A 1 194 ? -5.593 9.335 -1.891 1.00 93.75 194 GLY A N 1
ATOM 1366 C CA . GLY A 1 194 ? -6.855 9.339 -2.643 1.00 93.75 194 GLY A CA 1
ATOM 1367 C C . GLY A 1 194 ? -6.738 9.522 -4.168 1.00 93.75 194 GLY A C 1
ATOM 1368 O O . GLY A 1 194 ? -7.758 9.556 -4.856 1.00 93.75 194 GLY A O 1
ATOM 1369 N N . ALA A 1 195 ? -5.533 9.642 -4.737 1.00 94.75 195 ALA A N 1
ATOM 1370 C CA . ALA A 1 195 ? -5.342 9.604 -6.188 1.00 94.75 195 ALA A CA 1
ATOM 1371 C C . ALA A 1 195 ? -5.349 8.157 -6.695 1.00 94.75 195 ALA A C 1
ATOM 1373 O O . ALA A 1 195 ? -5.138 7.223 -5.921 1.00 94.75 195 ALA A O 1
ATOM 1374 N N . ALA A 1 196 ? -5.543 7.961 -8.003 1.00 93.62 196 ALA A N 1
ATOM 1375 C CA . ALA A 1 196 ? -5.431 6.637 -8.614 1.00 93.62 196 ALA A CA 1
ATOM 1376 C C . ALA A 1 196 ? -4.144 5.924 -8.156 1.00 93.62 196 ALA A C 1
ATOM 1378 O O . ALA A 1 196 ? -3.097 6.561 -8.017 1.00 93.62 196 ALA A O 1
ATOM 1379 N N . ASN A 1 197 ? -4.246 4.617 -7.908 1.00 93.56 197 ASN A N 1
ATOM 1380 C CA . ASN A 1 197 ? -3.170 3.756 -7.410 1.00 93.56 197 ASN A CA 1
ATOM 1381 C C . ASN A 1 197 ? -2.753 3.962 -5.931 1.00 93.56 197 ASN A C 1
ATOM 1383 O O . ASN A 1 197 ? -1.881 3.233 -5.446 1.00 93.56 197 ASN A O 1
ATOM 1387 N N . SER A 1 198 ? -3.372 4.891 -5.190 1.00 97.94 198 SER A N 1
ATOM 1388 C CA . SER A 1 198 ? -3.253 4.976 -3.719 1.00 97.94 198 SER A CA 1
ATOM 1389 C C . SER A 1 198 ? -4.109 3.923 -3.004 1.00 97.94 198 SER A C 1
ATOM 1391 O O . SER A 1 198 ? -5.007 3.341 -3.611 1.00 97.94 198 SER A O 1
ATOM 1393 N N . LEU A 1 199 ? -3.843 3.681 -1.712 1.00 98.50 199 LEU A N 1
ATOM 1394 C CA . LEU A 1 199 ? -4.593 2.682 -0.947 1.00 98.50 199 LEU A CA 1
ATOM 1395 C C . LEU A 1 199 ? -6.067 3.094 -0.804 1.00 98.50 199 LEU A C 1
ATOM 1397 O O . LEU A 1 199 ? -6.929 2.304 -1.177 1.00 98.50 199 LEU A O 1
ATOM 1401 N N . GLY A 1 200 ? -6.333 4.336 -0.380 1.00 97.88 200 GLY A N 1
ATOM 1402 C CA . GLY A 1 200 ? -7.701 4.856 -0.207 1.00 97.88 200 GLY A CA 1
ATOM 1403 C C . GLY A 1 200 ? -8.467 5.081 -1.519 1.00 97.88 200 GLY A C 1
ATOM 1404 O O . GLY A 1 200 ? -9.688 5.124 -1.551 1.00 97.88 200 GLY A O 1
ATOM 1405 N N . ALA A 1 201 ? -7.781 5.177 -2.666 1.00 97.62 201 ALA A N 1
ATOM 1406 C CA . ALA A 1 201 ? -8.479 5.153 -3.959 1.00 97.62 201 ALA A CA 1
ATOM 1407 C C . ALA A 1 201 ? -8.859 3.737 -4.410 1.00 97.62 201 ALA A C 1
ATOM 1409 O O . ALA A 1 201 ? -9.777 3.571 -5.215 1.00 97.62 201 ALA A O 1
ATOM 1410 N N . ASN A 1 202 ? -8.119 2.727 -3.950 1.00 97.50 202 ASN A N 1
ATOM 1411 C CA . ASN A 1 202 ? -8.264 1.350 -4.405 1.00 97.50 202 ASN A CA 1
ATOM 1412 C C . ASN A 1 202 ? -9.132 0.494 -3.476 1.00 97.50 202 ASN A C 1
ATOM 1414 O O . ASN A 1 202 ? -9.564 -0.573 -3.913 1.00 97.50 202 ASN A O 1
ATOM 1418 N N . LYS A 1 203 ? -9.335 0.913 -2.222 1.00 98.31 203 LYS A N 1
ATOM 1419 C CA . LYS A 1 203 ? -10.098 0.211 -1.180 1.00 98.31 203 LYS A CA 1
ATOM 1420 C C . LYS A 1 203 ? -10.812 1.226 -0.294 1.00 98.31 203 LYS A C 1
ATOM 1422 O O . LYS A 1 203 ? -10.311 2.328 -0.134 1.00 98.31 203 LYS A O 1
ATOM 1427 N N . GLU A 1 204 ? -11.921 0.816 0.310 1.00 98.31 204 GLU A N 1
ATOM 1428 C CA . GLU A 1 204 ? -12.667 1.607 1.299 1.00 98.31 204 GLU A CA 1
ATOM 1429 C C . GLU A 1 204 ? -12.527 0.923 2.668 1.00 98.31 204 GLU A C 1
ATOM 1431 O O . GLU A 1 204 ? -13.310 0.043 3.041 1.00 98.31 204 GLU A O 1
ATOM 1436 N N . LEU A 1 205 ? -11.459 1.266 3.397 1.00 98.75 205 LEU A N 1
ATOM 1437 C CA . LEU A 1 205 ? -11.098 0.616 4.665 1.00 98.75 205 LEU A CA 1
ATOM 1438 C C . LEU A 1 205 ? -11.280 1.592 5.827 1.00 98.75 205 LEU A C 1
ATOM 1440 O O . LEU A 1 205 ? -10.427 2.437 6.082 1.00 98.75 205 LEU A O 1
ATOM 1444 N N . VAL A 1 206 ? -12.367 1.454 6.576 1.00 98.62 206 VAL A N 1
ATOM 1445 C CA . VAL A 1 206 ? -12.645 2.295 7.747 1.00 98.62 206 VAL A CA 1
ATOM 1446 C C . VAL A 1 206 ? -11.987 1.675 8.978 1.00 98.62 206 VAL A C 1
ATOM 1448 O O . VAL A 1 206 ? -12.220 0.504 9.273 1.00 98.62 206 VAL A O 1
ATOM 1451 N N . ILE A 1 207 ? -11.204 2.451 9.726 1.00 98.56 207 ILE A N 1
ATOM 1452 C CA . ILE A 1 207 ? -10.538 1.994 10.951 1.00 98.56 207 ILE A CA 1
ATOM 1453 C C . ILE A 1 207 ? -11.231 2.581 12.173 1.00 98.56 207 ILE A C 1
ATOM 1455 O O . ILE A 1 207 ? -11.368 3.799 12.297 1.00 98.56 207 ILE A O 1
ATOM 1459 N N . ASP A 1 208 ? -11.622 1.693 13.082 1.00 97.00 208 ASP A N 1
ATOM 1460 C CA . ASP A 1 208 ? -12.311 1.996 14.331 1.00 97.00 208 ASP A CA 1
ATOM 1461 C C . ASP A 1 208 ? -11.685 1.207 15.494 1.00 97.00 208 ASP A C 1
ATOM 1463 O O . ASP A 1 208 ? -12.193 0.187 15.964 1.00 97.00 208 ASP A O 1
ATOM 1467 N N . GLY A 1 209 ? -10.516 1.666 15.936 1.00 96.19 209 GLY A N 1
ATOM 1468 C CA . GLY A 1 209 ? -9.777 1.121 17.073 1.00 96.19 209 GLY A CA 1
ATOM 1469 C C . GLY A 1 209 ? -10.193 1.707 18.425 1.00 96.19 209 GLY A C 1
ATOM 1470 O O . GLY A 1 209 ? -9.518 1.455 19.429 1.00 96.19 209 GLY A O 1
ATOM 1471 N N . VAL A 1 210 ? -11.257 2.516 18.482 1.00 93.19 210 VAL A N 1
ATOM 1472 C CA . VAL A 1 210 ? -11.774 3.069 19.739 1.00 93.19 210 VAL A CA 1
ATOM 1473 C C . VAL A 1 210 ? -12.626 2.005 20.429 1.00 93.19 210 VAL A C 1
ATOM 1475 O O . VAL A 1 210 ? -13.380 1.271 19.800 1.00 93.19 210 VAL A O 1
ATOM 1478 N N . VAL A 1 211 ? -12.431 1.856 21.740 1.00 89.25 211 VAL A N 1
ATOM 1479 C CA . VAL A 1 211 ? -13.198 0.908 22.553 1.00 89.25 211 VAL A CA 1
ATOM 1480 C C . VAL A 1 211 ? -14.286 1.676 23.300 1.00 89.25 211 VAL A C 1
ATOM 1482 O O . VAL A 1 211 ? -13.967 2.700 23.920 1.00 89.25 211 VAL A O 1
ATOM 1485 N N . PRO A 1 212 ? -15.529 1.160 23.354 1.00 90.38 212 PRO A N 1
ATOM 1486 C CA . PRO A 1 212 ? -16.595 1.804 24.099 1.00 90.38 212 PRO A CA 1
ATOM 1487 C C . PRO A 1 212 ? -16.249 1.870 25.583 1.00 90.38 212 PRO A C 1
ATOM 1489 O O . PRO A 1 212 ? -15.897 0.873 26.216 1.00 90.38 212 PRO A O 1
ATOM 1492 N N . THR A 1 213 ? -16.417 3.050 26.166 1.00 92.25 213 THR A N 1
ATOM 1493 C CA . THR A 1 213 ? -16.277 3.293 27.605 1.00 92.25 213 THR A CA 1
ATOM 1494 C C . THR A 1 213 ? -17.624 3.674 28.198 1.00 92.25 213 THR A C 1
ATOM 1496 O O . THR A 1 213 ? -18.488 4.192 27.498 1.00 92.25 213 THR A O 1
ATOM 1499 N N . VAL A 1 214 ? -17.831 3.422 29.491 1.00 93.25 214 VAL A N 1
ATOM 1500 C CA . VAL A 1 214 ? -19.021 3.921 30.195 1.00 93.25 214 VAL A CA 1
ATOM 1501 C C . VAL A 1 214 ? -18.833 5.412 30.465 1.00 93.25 214 VAL A C 1
ATOM 1503 O O . VAL A 1 214 ? -17.919 5.797 31.191 1.00 93.25 214 VAL A O 1
ATOM 1506 N N . SER A 1 215 ? -19.698 6.247 29.892 1.00 93.12 215 SER A N 1
ATOM 1507 C CA . SER A 1 215 ? -19.671 7.702 30.063 1.00 93.12 215 SER A CA 1
ATOM 1508 C C . SER A 1 215 ? -20.454 8.150 31.297 1.00 93.12 215 SER A C 1
ATOM 1510 O O . SER A 1 215 ? -20.046 9.086 31.985 1.00 93.12 215 SER A O 1
ATOM 1512 N N . SER A 1 216 ? -21.562 7.472 31.613 1.00 92.12 216 SER A N 1
ATOM 1513 C CA . SER A 1 216 ? -22.307 7.700 32.851 1.00 92.12 216 SER A CA 1
ATOM 1514 C C . SER A 1 216 ? -23.157 6.498 33.253 1.00 92.12 216 SER A C 1
ATOM 1516 O O . SER A 1 216 ? -23.556 5.681 32.424 1.00 92.12 216 SER A O 1
ATOM 1518 N N . VAL A 1 217 ? -23.451 6.419 34.548 1.00 93.12 217 VAL A N 1
ATOM 1519 C CA . VAL A 1 217 ? -24.446 5.512 35.118 1.00 93.12 217 VAL A CA 1
ATOM 1520 C C . VAL A 1 217 ? -25.438 6.376 35.877 1.00 93.12 217 VAL A C 1
ATOM 1522 O O . VAL A 1 217 ? -25.042 7.171 36.729 1.00 93.12 217 VAL A O 1
ATOM 1525 N N . THR A 1 218 ? -26.714 6.274 35.531 1.00 92.25 218 THR A N 1
ATOM 1526 C CA . THR A 1 218 ? -27.765 7.146 36.066 1.00 92.25 218 THR A CA 1
ATOM 1527 C C . THR A 1 218 ? -29.027 6.353 36.375 1.00 92.25 218 THR A C 1
ATOM 1529 O O . THR A 1 218 ? -29.204 5.231 35.904 1.00 92.25 218 THR A O 1
ATOM 1532 N N . ALA A 1 219 ? -29.918 6.945 37.161 1.00 92.19 219 ALA A N 1
ATOM 1533 C CA . ALA A 1 219 ? -31.279 6.471 37.336 1.00 92.19 219 ALA A CA 1
ATOM 1534 C C . ALA A 1 219 ? -32.233 7.631 37.056 1.00 92.19 219 ALA A C 1
ATOM 1536 O O . ALA A 1 219 ? -31.954 8.775 37.411 1.00 92.19 219 ALA A O 1
ATOM 1537 N N . THR A 1 220 ? -33.369 7.346 36.426 1.00 87.19 220 THR A N 1
ATOM 1538 C CA . THR A 1 220 ? -34.434 8.349 36.252 1.00 87.19 220 THR A CA 1
ATOM 1539 C C . THR A 1 220 ? -35.295 8.500 37.503 1.00 87.19 220 THR A C 1
ATOM 1541 O O . THR A 1 220 ? -36.111 9.416 37.587 1.00 87.19 220 THR A O 1
ATOM 1544 N N . ALA A 1 221 ? -35.164 7.570 38.450 1.00 92.19 221 ALA A N 1
ATOM 1545 C CA . ALA A 1 221 ? -35.884 7.592 39.709 1.00 92.19 221 ALA A CA 1
ATOM 1546 C C . ALA A 1 221 ? -35.332 8.721 40.603 1.00 92.19 221 ALA A C 1
ATOM 1548 O O . ALA A 1 221 ? -34.124 8.931 40.663 1.00 92.19 221 ALA A O 1
ATOM 1549 N N . ALA A 1 222 ? -36.217 9.483 41.250 1.00 93.50 222 ALA A N 1
ATOM 1550 C CA . ALA A 1 222 ? -35.829 10.654 42.037 1.00 93.50 222 ALA A CA 1
ATOM 1551 C C . ALA A 1 222 ? -35.092 10.266 43.327 1.00 93.50 222 ALA A C 1
ATOM 1553 O O . ALA A 1 222 ? -35.397 9.245 43.937 1.00 93.50 222 ALA A O 1
ATOM 1554 N N . ASP A 1 223 ? -34.173 11.101 43.800 1.00 94.06 223 ASP A N 1
ATOM 1555 C CA . ASP A 1 223 ? -33.471 10.835 45.057 1.00 94.06 223 ASP A CA 1
ATOM 1556 C C . ASP A 1 223 ? -34.459 10.663 46.223 1.00 94.06 223 ASP A C 1
ATOM 1558 O O . ASP A 1 223 ? -35.351 11.491 46.441 1.00 94.06 223 ASP A O 1
ATOM 1562 N N . GLY A 1 224 ? -34.307 9.580 46.989 1.00 92.81 224 GLY A N 1
ATOM 1563 C CA . GLY A 1 224 ? -35.248 9.252 48.051 1.00 92.81 224 GLY A CA 1
ATOM 1564 C C . GLY A 1 224 ? -34.988 7.914 48.729 1.00 92.81 224 GLY A C 1
ATOM 1565 O O . GLY A 1 224 ? -33.995 7.234 48.479 1.00 92.81 224 GLY A O 1
ATOM 1566 N N . THR A 1 225 ? -35.894 7.555 49.634 1.00 92.06 225 THR A N 1
ATOM 1567 C CA . THR A 1 225 ? -35.923 6.228 50.252 1.00 92.06 225 THR A CA 1
ATOM 1568 C C . THR A 1 225 ? -36.798 5.315 49.415 1.00 92.06 225 THR A C 1
ATOM 1570 O O . THR A 1 225 ? -37.951 5.648 49.152 1.00 92.06 225 THR A O 1
ATOM 1573 N N . TYR A 1 226 ? -36.247 4.165 49.057 1.00 91.06 226 TYR A N 1
ATOM 1574 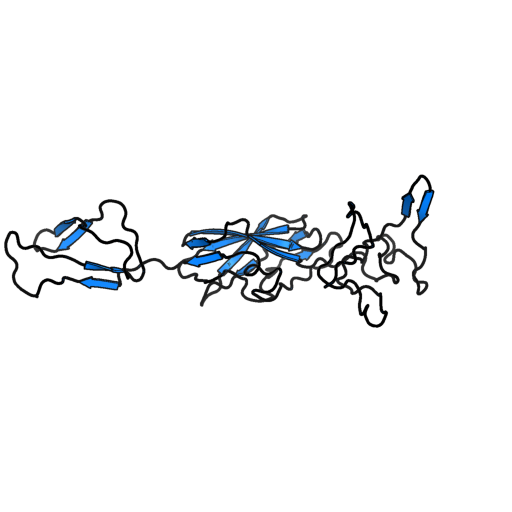C CA . TYR A 1 226 ? -36.949 3.105 48.355 1.00 91.06 226 TYR A CA 1
ATOM 1575 C C . TYR A 1 226 ? -37.232 1.963 49.325 1.00 91.06 226 TYR A C 1
ATOM 1577 O O . TYR A 1 226 ? -36.447 1.682 50.235 1.00 91.06 226 TYR A O 1
ATOM 1585 N N . THR A 1 227 ? -38.391 1.348 49.161 1.00 92.00 227 THR A N 1
ATOM 1586 C CA . THR A 1 227 ? -38.895 0.255 49.985 1.00 92.00 227 THR A CA 1
ATOM 1587 C C . THR A 1 227 ? -38.967 -1.036 49.178 1.00 92.00 227 THR A C 1
ATOM 1589 O O . THR A 1 227 ? -38.578 -1.090 48.013 1.00 92.00 227 THR A O 1
ATOM 1592 N N . MET A 1 228 ? -39.411 -2.112 49.826 1.00 87.75 228 MET A N 1
ATOM 1593 C CA . MET A 1 228 ? -39.589 -3.402 49.168 1.00 87.75 228 MET A CA 1
ATOM 1594 C C . MET A 1 228 ? -40.485 -3.253 47.929 1.00 87.75 228 MET A C 1
ATOM 1596 O O . MET A 1 228 ? -41.495 -2.558 47.981 1.00 87.75 228 MET A O 1
ATOM 1600 N N . ASP A 1 229 ? -40.090 -3.922 46.846 1.00 87.50 229 ASP A N 1
ATOM 1601 C CA . ASP A 1 229 ? -40.759 -3.957 45.537 1.00 87.50 229 ASP A CA 1
ATOM 1602 C C . ASP A 1 229 ? -40.671 -2.679 44.680 1.00 87.50 229 ASP A C 1
ATOM 1604 O O . ASP A 1 229 ? -41.152 -2.681 43.542 1.00 87.50 229 ASP A O 1
ATOM 1608 N N . ASP A 1 230 ? -40.002 -1.619 45.147 1.00 90.81 230 ASP A N 1
ATOM 1609 C CA . ASP A 1 230 ? -39.708 -0.468 44.290 1.00 90.81 230 ASP A CA 1
ATOM 1610 C C . ASP A 1 230 ? -38.710 -0.843 43.180 1.00 90.81 230 ASP A C 1
ATOM 1612 O O . ASP A 1 230 ? -37.674 -1.466 43.420 1.00 90.81 230 ASP A O 1
ATOM 1616 N N . GLN A 1 231 ? -39.002 -0.427 41.944 1.00 88.25 231 GLN A N 1
ATOM 1617 C CA . GLN A 1 231 ? -38.107 -0.620 40.802 1.00 88.25 231 GLN A CA 1
ATOM 1618 C C . GLN A 1 231 ? -37.329 0.652 40.483 1.00 88.25 231 GLN A C 1
ATOM 1620 O O . GLN A 1 231 ? -37.906 1.693 40.168 1.00 88.25 231 GLN A O 1
ATOM 1625 N N . ILE A 1 232 ? -36.003 0.530 40.475 1.00 89.81 232 ILE A N 1
ATOM 1626 C CA . ILE A 1 232 ? -35.090 1.583 40.037 1.00 89.81 232 ILE A CA 1
ATOM 1627 C C . ILE A 1 232 ? -34.444 1.132 38.729 1.00 89.81 232 ILE A C 1
ATOM 1629 O O . ILE A 1 232 ? -33.649 0.194 38.702 1.00 89.81 232 ILE A O 1
ATOM 1633 N N . ALA A 1 233 ? -34.786 1.802 37.631 1.00 89.38 233 ALA A N 1
ATOM 1634 C CA . ALA A 1 233 ? -34.135 1.565 36.351 1.00 89.38 233 ALA A CA 1
ATOM 1635 C C . ALA A 1 233 ? -32.754 2.232 36.339 1.00 89.38 233 ALA A C 1
ATOM 1637 O O . ALA A 1 233 ? -32.652 3.460 36.406 1.00 89.38 233 ALA A O 1
ATOM 1638 N N . ILE A 1 234 ? -31.704 1.420 36.228 1.00 91.38 234 ILE A N 1
ATOM 1639 C CA . ILE A 1 234 ? -30.333 1.895 36.043 1.00 91.38 234 ILE A CA 1
ATOM 1640 C C . ILE A 1 234 ? -30.033 1.975 34.549 1.00 91.38 234 ILE A C 1
ATOM 1642 O O . ILE A 1 234 ? -30.174 0.995 33.821 1.00 91.38 234 ILE A O 1
ATOM 1646 N N . THR A 1 235 ? -29.613 3.153 34.102 1.00 91.00 235 THR A N 1
ATOM 1647 C CA . THR A 1 235 ? -29.211 3.428 32.722 1.00 91.00 235 THR A CA 1
ATOM 1648 C C . THR A 1 235 ? -27.701 3.601 32.665 1.00 91.00 235 THR A C 1
ATOM 1650 O O . THR A 1 235 ? -27.148 4.464 33.347 1.00 91.00 235 THR A O 1
ATOM 1653 N N . ILE A 1 236 ? -27.041 2.793 31.837 1.00 90.88 236 ILE A N 1
ATOM 1654 C CA . ILE A 1 236 ? -25.614 2.916 31.526 1.00 90.88 236 ILE A CA 1
ATOM 1655 C C . ILE A 1 236 ? -25.500 3.547 30.142 1.00 90.88 236 ILE A C 1
ATOM 1657 O O . ILE A 1 236 ? -26.039 3.012 29.174 1.00 90.88 236 ILE A O 1
ATOM 1661 N N . ILE A 1 237 ? -24.801 4.674 30.058 1.00 89.75 237 ILE A N 1
ATOM 1662 C CA . ILE A 1 237 ? -24.522 5.372 28.803 1.00 89.75 237 ILE A CA 1
ATOM 1663 C C . ILE A 1 237 ? -23.077 5.069 28.418 1.00 89.75 237 ILE A C 1
ATOM 1665 O O . ILE A 1 237 ? -22.179 5.149 29.259 1.00 89.75 237 ILE A O 1
ATOM 1669 N N . PHE A 1 238 ? -22.856 4.709 27.157 1.00 92.31 238 PHE A N 1
ATOM 1670 C CA . PHE A 1 238 ? -21.531 4.435 26.608 1.00 92.31 238 PHE A CA 1
ATOM 1671 C C . PHE A 1 238 ? -21.037 5.608 25.753 1.00 92.31 238 PHE A C 1
ATOM 1673 O O . PHE A 1 238 ? -21.811 6.477 25.361 1.00 92.31 238 PHE A O 1
ATOM 1680 N N . SER A 1 239 ? -19.732 5.659 25.488 1.00 92.00 239 SER A N 1
ATOM 1681 C CA . SER A 1 239 ? -19.110 6.672 24.627 1.00 92.00 239 SER A CA 1
ATOM 1682 C C . SER A 1 239 ? -19.413 6.481 23.138 1.00 92.00 239 SER A C 1
ATOM 1684 O O . SER A 1 239 ? -19.223 7.406 22.357 1.00 92.00 239 SER A O 1
ATOM 1686 N N . GLU A 1 240 ? -19.877 5.297 22.751 1.00 89.12 240 GLU A N 1
ATOM 1687 C CA . GLU A 1 240 ? -20.307 4.941 21.401 1.00 89.12 240 GLU A CA 1
ATOM 1688 C C . GLU A 1 240 ? -21.379 3.843 21.469 1.00 89.12 240 GLU A C 1
ATOM 1690 O O . GLU A 1 240 ? -21.644 3.271 22.532 1.00 89.12 240 GLU A O 1
ATOM 1695 N N . ALA A 1 241 ? -22.006 3.544 20.333 1.00 85.00 241 ALA A N 1
ATOM 1696 C CA . ALA A 1 241 ? -23.056 2.541 20.256 1.00 85.00 241 ALA A CA 1
ATOM 1697 C C . ALA A 1 241 ? -22.513 1.133 20.562 1.00 85.00 241 ALA A C 1
ATOM 1699 O O . ALA A 1 241 ? -21.649 0.615 19.858 1.00 85.00 241 ALA A O 1
ATOM 1700 N N . VAL A 1 242 ? -23.081 0.473 21.575 1.00 88.44 242 VAL A N 1
ATOM 1701 C CA . VAL A 1 242 ? -22.719 -0.903 21.948 1.00 88.44 242 VAL A CA 1
ATOM 1702 C C . VAL A 1 242 ? -23.808 -1.901 21.573 1.00 88.44 242 VAL A C 1
ATOM 1704 O O . VAL A 1 242 ? -25.001 -1.652 21.767 1.00 88.44 242 VAL A O 1
ATOM 1707 N N . ILE A 1 243 ? -23.406 -3.071 21.077 1.00 86.00 243 ILE A N 1
ATOM 1708 C CA . ILE A 1 243 ? -24.306 -4.217 20.922 1.00 86.00 243 ILE A CA 1
ATOM 1709 C C . ILE A 1 243 ? -24.199 -5.062 22.186 1.00 86.00 243 ILE A C 1
ATOM 1711 O O . ILE A 1 243 ? -23.137 -5.591 22.507 1.00 86.00 243 ILE A O 1
ATOM 1715 N N . VAL A 1 244 ? -25.313 -5.202 22.899 1.00 88.19 244 VAL A N 1
ATOM 1716 C CA . VAL A 1 244 ? -25.377 -6.052 24.086 1.00 88.19 244 VAL A CA 1
ATOM 1717 C C . VAL A 1 244 ? -25.706 -7.480 23.660 1.00 88.19 244 VAL A C 1
ATOM 1719 O O . VAL A 1 244 ? -26.756 -7.737 23.075 1.00 88.19 244 VAL A O 1
ATOM 1722 N N . THR A 1 245 ? -24.812 -8.419 23.967 1.00 87.31 245 THR A N 1
ATOM 1723 C CA . THR A 1 245 ? -25.027 -9.860 23.769 1.00 87.31 245 THR A CA 1
ATOM 1724 C C . THR A 1 245 ? -24.958 -10.600 25.101 1.00 87.31 245 THR A C 1
ATOM 1726 O O . THR A 1 245 ? -24.188 -10.219 25.981 1.00 87.31 245 THR A O 1
ATOM 1729 N N . GLY A 1 246 ? -25.708 -11.694 25.239 1.00 88.25 246 GLY A N 1
ATOM 1730 C CA . GLY A 1 246 ? -25.742 -12.480 26.474 1.00 88.25 246 GLY A CA 1
ATOM 1731 C C . GLY A 1 246 ? -26.644 -11.866 27.546 1.00 88.25 246 GLY A C 1
ATOM 1732 O O . GLY A 1 246 ? -27.633 -11.212 27.228 1.00 88.25 246 GLY A O 1
ATOM 1733 N N . ILE A 1 247 ? -26.322 -12.130 28.814 1.00 88.25 247 ILE A N 1
ATOM 1734 C CA . ILE A 1 247 ? -27.122 -11.716 29.977 1.00 88.25 247 ILE A CA 1
ATOM 1735 C C . ILE A 1 247 ? -26.210 -10.950 30.948 1.00 88.25 247 ILE A C 1
ATOM 1737 O O . ILE A 1 247 ? -25.804 -11.502 31.976 1.00 88.25 247 ILE A O 1
ATOM 1741 N N . PRO A 1 248 ? -25.777 -9.724 30.597 1.00 91.50 248 PRO A N 1
ATOM 1742 C CA . PRO A 1 248 ? -24.922 -8.949 31.480 1.00 91.50 248 PRO A CA 1
ATOM 1743 C C . PRO A 1 248 ? -25.652 -8.629 32.784 1.00 91.50 248 PRO A C 1
ATOM 1745 O O . PRO A 1 248 ? -26.876 -8.485 32.826 1.00 91.50 248 PRO A O 1
ATOM 1748 N N . LYS A 1 249 ? -24.871 -8.531 33.855 1.00 91.94 249 LYS A N 1
ATOM 1749 C CA . LYS A 1 249 ? -25.342 -8.298 35.216 1.00 91.94 249 LYS A CA 1
ATOM 1750 C C . LYS A 1 249 ? -24.537 -7.161 35.832 1.00 91.94 249 LYS A C 1
ATOM 1752 O O . LYS A 1 249 ? -23.335 -7.062 35.585 1.00 91.94 249 LYS A O 1
ATOM 1757 N N . LEU A 1 250 ? -25.199 -6.319 36.615 1.00 91.62 250 LEU A N 1
ATOM 1758 C CA . LEU A 1 250 ? -24.583 -5.212 37.340 1.00 91.62 250 LEU A CA 1
ATOM 1759 C C . LEU A 1 250 ? -24.682 -5.479 38.838 1.00 91.62 250 LEU A C 1
ATOM 1761 O O . LEU A 1 250 ? -25.778 -5.638 39.363 1.00 91.62 250 LEU A O 1
ATOM 1765 N N . THR A 1 251 ? -23.549 -5.503 39.528 1.00 93.69 251 THR A N 1
ATOM 1766 C CA . THR A 1 251 ? -23.523 -5.580 40.990 1.00 93.69 251 THR A CA 1
ATOM 1767 C C . THR A 1 251 ? -23.721 -4.182 41.575 1.00 93.69 251 THR A C 1
ATOM 1769 O O . THR A 1 251 ? -22.967 -3.267 41.239 1.00 93.69 251 THR A O 1
ATOM 1772 N N . LEU A 1 252 ? -24.729 -4.014 42.428 1.00 91.88 252 LEU A N 1
ATOM 1773 C CA . LEU A 1 252 ? -25.035 -2.779 43.144 1.00 91.88 252 LEU A CA 1
ATOM 1774 C C . LEU A 1 252 ? -24.815 -2.973 44.644 1.00 91.88 252 LEU A C 1
ATOM 1776 O O . LEU A 1 252 ? -25.304 -3.935 45.228 1.00 91.88 252 LEU A O 1
ATOM 1780 N N . GLU A 1 253 ? -24.138 -2.018 45.269 1.00 92.00 253 GLU A N 1
ATOM 1781 C CA . GLU A 1 253 ? -24.002 -1.961 46.724 1.00 92.00 253 GLU A CA 1
ATOM 1782 C C . GLU A 1 253 ? -25.340 -1.553 47.356 1.00 92.00 253 GLU A C 1
ATOM 1784 O O . GLU A 1 253 ? -25.884 -0.487 47.049 1.00 92.00 253 GLU A O 1
ATOM 1789 N N . THR A 1 254 ? -25.879 -2.407 48.230 1.00 89.62 254 THR A N 1
ATOM 1790 C CA . THR A 1 254 ? -27.178 -2.198 48.901 1.00 89.62 254 THR A CA 1
ATOM 1791 C C . THR A 1 254 ? -27.099 -2.282 50.432 1.00 89.62 254 THR A C 1
ATOM 1793 O O . THR A 1 254 ? -28.122 -2.234 51.120 1.00 89.62 254 THR A O 1
ATOM 1796 N N . GLY A 1 255 ? -25.890 -2.344 50.997 1.00 88.12 255 GLY A N 1
ATOM 1797 C CA . GLY A 1 255 ? -25.606 -2.235 52.424 1.00 88.12 255 GLY A CA 1
ATOM 1798 C C . GLY A 1 255 ? -24.582 -3.261 52.914 1.00 88.12 255 GLY A C 1
ATOM 1799 O O . GLY A 1 255 ? -23.382 -3.030 52.894 1.00 88.12 255 GLY A O 1
ATOM 1800 N N . VAL A 1 256 ? -25.066 -4.356 53.507 1.00 89.12 256 VAL A N 1
ATOM 1801 C CA . VAL A 1 256 ? -24.205 -5.441 54.032 1.00 89.12 256 VAL A CA 1
ATOM 1802 C C . VAL A 1 256 ? -23.895 -6.509 52.988 1.00 89.12 256 VAL A C 1
ATOM 1804 O O . VAL A 1 256 ? -22.955 -7.283 53.168 1.00 89.12 256 VAL A O 1
ATOM 1807 N N . ALA A 1 257 ? -24.703 -6.574 51.935 1.00 89.25 257 ALA A N 1
ATOM 1808 C CA . ALA A 1 257 ? -24.511 -7.450 50.797 1.00 89.25 257 ALA A CA 1
ATOM 1809 C C . ALA A 1 257 ? -24.810 -6.662 49.522 1.00 89.25 257 ALA A C 1
ATOM 1811 O O . ALA A 1 257 ? -25.751 -5.864 49.481 1.00 89.25 257 ALA A O 1
ATOM 1812 N N . ASP A 1 258 ? -24.019 -6.927 48.493 1.00 93.56 258 ASP A N 1
ATOM 1813 C CA . ASP A 1 258 ? -24.288 -6.424 47.159 1.00 93.56 258 ASP A CA 1
ATOM 1814 C C . ASP A 1 258 ? -25.386 -7.253 46.494 1.00 93.56 258 ASP A C 1
ATOM 1816 O O . ASP A 1 258 ? -25.456 -8.473 46.675 1.00 93.56 258 ASP A O 1
ATOM 1820 N N . GLU A 1 259 ? -26.194 -6.594 45.671 1.00 91.56 259 GLU A N 1
ATOM 1821 C CA . GLU A 1 259 ? -27.232 -7.234 44.873 1.00 91.56 259 GLU A CA 1
ATOM 1822 C C . GLU A 1 259 ? -26.838 -7.253 43.400 1.00 91.56 259 GLU A C 1
ATOM 1824 O O . GLU A 1 259 ? -26.216 -6.324 42.882 1.00 91.56 259 GLU A O 1
ATOM 1829 N N . LEU A 1 260 ? -27.205 -8.322 42.702 1.00 92.44 260 LEU A N 1
ATOM 1830 C CA . LEU A 1 260 ? -26.818 -8.528 41.319 1.00 92.44 260 LEU A CA 1
ATOM 1831 C C . LEU A 1 260 ? -28.028 -8.329 40.407 1.00 92.44 260 LEU A C 1
ATOM 1833 O O . LEU A 1 260 ? -28.933 -9.156 40.359 1.00 92.44 260 LEU A O 1
ATOM 1837 N N . VAL A 1 261 ? -28.032 -7.224 39.671 1.00 89.56 261 VAL A N 1
ATOM 1838 C CA . VAL A 1 261 ? -29.167 -6.776 38.864 1.00 89.56 261 VAL A CA 1
ATOM 1839 C C . VAL A 1 261 ? -29.036 -7.265 37.429 1.00 89.56 261 VAL A C 1
ATOM 1841 O O . VAL A 1 261 ? -27.980 -7.136 36.804 1.00 89.56 261 VAL A O 1
ATOM 1844 N N . ASP A 1 262 ? -30.127 -7.813 36.899 1.00 89.62 262 ASP A N 1
ATOM 1845 C CA . ASP A 1 262 ? -30.193 -8.291 35.524 1.00 89.62 262 ASP A CA 1
ATOM 1846 C C . ASP A 1 262 ? -30.408 -7.141 34.537 1.00 89.62 262 ASP A C 1
ATOM 1848 O O . ASP A 1 262 ? -31.218 -6.235 34.748 1.00 89.62 262 ASP A O 1
ATOM 1852 N N . TYR A 1 263 ? -29.702 -7.212 33.413 1.00 88.88 263 TYR A N 1
ATOM 1853 C CA . TYR A 1 263 ? -29.967 -6.351 32.273 1.00 88.88 263 TYR A CA 1
ATOM 1854 C C . TYR A 1 263 ? -31.382 -6.585 31.723 1.00 88.88 263 TYR A C 1
ATOM 1856 O O . TYR A 1 263 ? -31.768 -7.715 31.420 1.00 88.88 263 TYR A O 1
ATOM 1864 N N . SER A 1 264 ? -32.147 -5.502 31.573 1.00 85.38 264 SER A N 1
ATOM 1865 C CA . SER A 1 264 ? -33.544 -5.554 31.138 1.00 85.38 264 SER A CA 1
ATOM 1866 C C . SER A 1 264 ? -33.733 -5.255 29.646 1.00 85.38 264 SER A C 1
ATOM 1868 O O . SER A 1 264 ? -34.542 -5.919 28.999 1.00 85.38 264 SER A O 1
ATOM 1870 N N . SER A 1 265 ? -33.025 -4.262 29.087 1.00 81.94 265 SER A N 1
ATOM 1871 C CA . SER A 1 265 ? -33.103 -3.859 27.668 1.00 81.94 265 SER A CA 1
ATOM 1872 C C . SER A 1 265 ? -32.055 -2.793 27.291 1.00 81.94 265 SER A C 1
ATOM 1874 O O . SER A 1 265 ? -31.440 -2.195 28.171 1.00 81.94 265 SER A O 1
ATOM 1876 N N . GLY A 1 266 ? -31.883 -2.528 25.984 1.00 70.00 266 GLY A N 1
ATOM 1877 C CA . GLY A 1 266 ? -31.042 -1.452 25.431 1.00 70.00 266 GLY A CA 1
ATOM 1878 C C . GLY A 1 266 ? -29.818 -1.929 24.631 1.00 70.00 266 GLY A C 1
ATOM 1879 O O . GLY A 1 266 ? -28.882 -2.490 25.189 1.00 70.00 266 GLY A O 1
ATOM 1880 N N . SER A 1 267 ? -29.792 -1.680 23.322 1.00 62.41 267 SER A N 1
ATOM 1881 C CA . SER A 1 267 ? -28.623 -1.912 22.459 1.00 62.41 267 SER A CA 1
ATOM 1882 C C . SER A 1 267 ? -28.558 -0.833 21.379 1.00 62.41 267 SER A C 1
ATOM 1884 O O . SER A 1 267 ? -29.595 -0.497 20.809 1.00 62.41 267 SER A O 1
ATOM 1886 N N . GLY A 1 268 ? -27.362 -0.335 21.063 1.00 55.00 268 GLY A N 1
ATOM 1887 C CA . GLY A 1 268 ? -27.115 0.499 19.883 1.00 55.00 268 GLY A CA 1
ATOM 1888 C C . GLY A 1 268 ? -27.467 1.988 19.998 1.00 55.00 268 GLY A C 1
ATOM 1889 O O . GLY A 1 268 ? -27.662 2.619 18.965 1.00 55.00 268 GLY A O 1
ATOM 1890 N N . GLY A 1 269 ? -27.565 2.557 21.204 1.00 52.16 269 GLY A N 1
ATOM 1891 C CA . GLY A 1 269 ? -27.836 3.988 21.398 1.00 52.16 269 GLY A CA 1
ATOM 1892 C C . GLY A 1 269 ? -26.651 4.741 22.000 1.00 52.16 269 GLY A C 1
ATOM 1893 O O . GLY A 1 269 ? -26.077 4.272 22.981 1.00 52.16 269 GLY A O 1
ATOM 1894 N N . THR A 1 270 ? -26.322 5.892 21.407 1.00 42.97 270 THR A N 1
ATOM 1895 C CA . THR A 1 270 ? -25.554 6.987 22.031 1.00 42.97 270 THR A CA 1
ATOM 1896 C C . THR A 1 270 ? -26.473 7.888 22.837 1.00 42.97 270 THR A C 1
ATOM 1898 O O . THR A 1 270 ? -27.558 8.205 22.290 1.00 42.97 270 THR A O 1
#

Foldseek 3Di:
DDDPPPDPPPPDPLDQDDPDDQFPCVPVPRQHGDLQHQQALSAAQWDADPNDIDGDPQAAPVRHGPPAVPPAHAGPTRHHDNDSGHAKEWDFKEWPDAFDEDEAFDKTKIKTFISWAKAKDDKKWAWKQFDPDTFIWIWDDRGRTRMTITMDTAHASGWDQFIFTPAQQRTGNRPMFIADPVRRGHDSGADGPLDPRTHRVHHRYTYHHYDKDFPDKDWPDDDDDDDPPDDTDIDTDIPFFAADDDWDWDWADDDPDTDIHTDDDDGGDD

Sequence (270 aa):
CAADSGLNIIRGSGNIFSDTDPFVDATNNNYTLVNTSNAIGGGTAAMTLYGTTYNAPATDYSGTVRPSPVGSSPDMGALENSLPSAVPTILSLTSTADDGTYKLGDVIIVTVAFTEAVTVTGTPQLTLETGTADAVAVYTSGSGNDTLIFTYTVAAGDTSSDLDYSSTTALALNNGTIVDADSTSAYLTLAAKGAANSLGANKELVIDGVVPTVSSVTATAADGTYTMDDQIAITIIFSEAVIVTGIPKLTLETGVADELVDYSSGSGGT

Organism: NCBI:txid408172

pLDDT: mean 90.23, std 12.55, range [32.88, 98.88]

Secondary structure (DSSP, 8-state):
----TT------TT----SS-SEEEGGGTEEEEPTT-TTTT-S-SEEEETTEEEEPPSB-TTS-BSSSSTTSPPPSSSS--SSSSPPPBEEEEEESSPSEEEETT-EEEEEEEEEEEEEEES--EEEEE-SSS-EEEEEEE-TTEEEEEEEEEPPTT-EESS-EESSTT-EE-TT-EEE-TT-PBPB-PPPPTTSTTSHHHH--EEEE-PPP-EEEEEESSPSS---TT----EEEEESS-----S--EEEEE-SSSEEEEEP-S--S--

Radius of gyration: 30.15 Å; chains: 1; bounding box: 68×36×94 Å